Protein AF-A0AAD7D486-F1 (afdb_monomer_lite)

Secondary structure (DSSP, 8-state):
------SS-----HHHHHHHHHHHH-SSSSSSPPP---SS-EEEEETTTTEEEEPP-EEEE-HHHHHHHTTTS-HHHHHHHHT--S-EEEE-----PPPS-SEETTEE--GGGT--SSHHHHHHHHHHHHHHHS-TT--TTTHHHHHHHHHHHHHHHHHTTTS-HHHHT--TTT-HHHHHHHHHS--HHHHHHHHHHHHSTT-

pLDDT: mean 73.14, std 19.64, range [22.73, 97.5]

Radius of gyration: 22.22 Å; chains: 1; bounding box: 47×38×64 Å

InterPro domains:
  IPR036188 FAD/NAD(P)-binding domain superfamily [G3DSA:3.50.50.60] (42-168)
  IPR036188 FAD/NAD(P)-binding domain superfamily [SSF51905] (34-160)
  IPR050493 FAD-dependent Monooxygenases in Biosynthesis and Metabolism [PTHR13789] (58-158)

Sequence (203 aa):
MLIRDSQYGILCHRSDLHELKCLATAKEGTGPPATLHLKCDAISCDPATGTLTLKSWNAPTTKEQLLGAFSDYDVQFTSLLELVNGPVHLWQIRAFPCLPTWTRGCAALIGDVAHATQGAAISIEDAVTIACLLPRGTTPDAVPRRLQAYQSLRKDRGEFFLTDPGETGVSAGFLAREMQALIVGHDAVKVAQEYLATHFSVE

Structure (mmCIF, N/CA/C/O backbone):
data_AF-A0AAD7D486-F1
#
_entry.id   AF-A0AAD7D486-F1
#
loop_
_atom_site.group_PDB
_atom_site.id
_atom_site.type_symbol
_atom_site.label_atom_id
_atom_site.label_alt_id
_atom_site.label_comp_id
_atom_site.label_asym_id
_atom_site.label_entity_id
_atom_site.label_seq_id
_atom_site.pdbx_PDB_ins_code
_atom_site.Cartn_x
_atom_site.Cartn_y
_atom_site.Cartn_z
_atom_site.occupancy
_atom_site.B_iso_or_equiv
_atom_site.auth_seq_id
_atom_site.auth_comp_id
_atom_site.auth_asym_id
_atom_site.auth_atom_id
_atom_site.pdbx_PDB_model_num
ATOM 1 N N . MET A 1 1 ? 9.031 10.753 27.328 1.00 33.03 1 MET A N 1
ATOM 2 C CA . MET A 1 1 ? 7.874 10.753 26.410 1.00 33.03 1 MET A CA 1
ATOM 3 C C . MET A 1 1 ? 7.117 12.062 26.590 1.00 33.03 1 MET A C 1
ATOM 5 O O . MET A 1 1 ? 6.354 12.194 27.535 1.00 33.03 1 MET A O 1
ATOM 9 N N . LEU A 1 2 ? 7.407 13.068 25.761 1.00 22.73 2 LEU A N 1
ATOM 10 C CA . LEU A 1 2 ? 6.676 14.339 25.762 1.00 22.73 2 LEU A CA 1
ATOM 11 C C . LEU A 1 2 ? 5.784 14.360 24.525 1.00 22.73 2 LEU A C 1
ATOM 13 O O . LEU A 1 2 ? 6.203 14.769 23.448 1.00 22.73 2 LEU A O 1
ATOM 17 N N . ILE A 1 3 ? 4.556 13.879 24.698 1.00 31.38 3 ILE A N 1
ATOM 18 C CA . ILE A 1 3 ? 3.481 14.094 23.735 1.00 31.38 3 ILE A CA 1
ATOM 19 C C . ILE A 1 3 ? 3.093 15.566 23.874 1.00 31.38 3 ILE A C 1
ATOM 21 O O . ILE A 1 3 ? 2.527 15.962 24.892 1.00 31.38 3 ILE A O 1
ATOM 25 N N . ARG A 1 4 ? 3.442 16.399 22.891 1.00 30.80 4 ARG A N 1
ATOM 26 C CA . ARG A 1 4 ? 2.860 17.739 22.788 1.00 30.80 4 ARG A CA 1
ATOM 27 C C . ARG A 1 4 ? 1.587 17.633 21.970 1.00 30.80 4 ARG A C 1
ATOM 29 O O . ARG A 1 4 ? 1.628 17.346 20.780 1.00 30.80 4 ARG A O 1
ATOM 36 N N . ASP A 1 5 ? 0.473 17.847 22.652 1.00 35.00 5 ASP A N 1
ATOM 37 C CA . ASP A 1 5 ? -0.848 17.940 22.058 1.00 35.00 5 ASP A CA 1
ATOM 38 C C . ASP A 1 5 ? -0.918 19.234 21.235 1.00 35.00 5 ASP A C 1
ATOM 40 O O . ASP A 1 5 ? -0.956 20.338 21.780 1.00 35.00 5 ASP A O 1
ATOM 44 N N . SER A 1 6 ? -0.851 19.117 19.911 1.00 32.09 6 SER A N 1
ATOM 45 C CA . SER A 1 6 ? -1.285 20.178 19.010 1.00 32.09 6 SER A CA 1
ATOM 46 C C . SER A 1 6 ? -2.609 19.756 18.375 1.00 32.09 6 SER A C 1
ATOM 48 O O . SER A 1 6 ? -2.822 18.596 18.012 1.00 32.09 6 SER A O 1
ATOM 50 N N . GLN A 1 7 ? -3.524 20.718 18.254 1.00 35.25 7 GLN A N 1
ATOM 51 C CA . GLN A 1 7 ? -4.886 20.555 17.726 1.00 35.25 7 GLN A CA 1
ATOM 52 C C . GLN A 1 7 ? -4.951 20.158 16.234 1.00 35.25 7 GLN A C 1
ATOM 54 O O . GLN A 1 7 ? -6.031 20.126 15.655 1.00 35.25 7 GLN A O 1
ATOM 59 N N . TYR A 1 8 ? -3.821 19.830 15.603 1.00 31.36 8 TYR A N 1
ATOM 60 C CA . TYR A 1 8 ? -3.717 19.532 14.178 1.00 31.36 8 TYR A CA 1
ATOM 61 C C . TYR A 1 8 ? -2.758 18.356 13.956 1.00 31.36 8 TYR A C 1
ATOM 63 O O . TYR A 1 8 ? -1.574 18.544 13.700 1.00 31.36 8 TYR A O 1
ATOM 71 N N . GLY A 1 9 ? -3.289 17.134 14.048 1.00 30.11 9 GLY A N 1
ATOM 72 C CA . GLY A 1 9 ? -2.601 15.911 13.620 1.00 30.11 9 GLY A CA 1
ATOM 73 C C . GLY A 1 9 ? -1.519 15.381 14.570 1.00 30.11 9 GLY A C 1
ATOM 74 O O . GLY A 1 9 ? -0.927 16.098 15.369 1.00 30.11 9 GLY A O 1
ATOM 75 N N . ILE A 1 10 ? -1.280 14.072 14.495 1.00 37.03 10 ILE A N 1
ATOM 76 C CA . ILE A 1 10 ? -0.111 13.437 15.109 1.00 37.03 10 ILE A CA 1
ATOM 77 C C . ILE A 1 10 ? 1.048 13.649 14.134 1.00 37.03 10 ILE A C 1
ATOM 79 O O . ILE A 1 10 ? 1.092 13.031 13.075 1.00 37.03 10 ILE A O 1
ATOM 83 N N . LEU A 1 11 ? 1.975 14.540 14.476 1.00 31.34 11 LEU A N 1
ATOM 84 C CA . LEU A 1 11 ? 3.275 14.617 13.817 1.00 31.34 11 LEU A CA 1
ATOM 85 C C . LEU A 1 11 ? 4.170 13.540 14.436 1.00 31.34 11 LEU A C 1
ATOM 87 O O . LEU A 1 11 ? 4.803 13.767 15.462 1.00 31.34 11 LEU A O 1
ATOM 91 N N . CYS A 1 12 ? 4.191 12.352 13.837 1.00 41.75 12 CYS A N 1
ATOM 92 C CA . CYS A 1 12 ? 5.234 11.367 14.099 1.00 41.75 12 CYS A CA 1
ATOM 93 C C . CYS A 1 12 ? 6.466 11.756 13.274 1.00 41.75 12 CYS A C 1
ATOM 95 O O . CYS A 1 12 ? 6.441 11.752 12.041 1.00 41.75 12 CYS A O 1
ATOM 97 N N . HIS A 1 13 ? 7.547 12.147 13.944 1.00 41.00 13 HIS A N 1
ATOM 98 C CA . HIS A 1 13 ? 8.787 12.479 13.260 1.00 41.00 13 HIS A CA 1
ATOM 99 C C . HIS A 1 13 ? 9.478 11.177 12.823 1.00 41.00 13 HIS A C 1
ATOM 101 O O . HIS A 1 13 ? 9.427 10.171 13.529 1.00 41.00 13 HIS A O 1
ATOM 107 N N . ARG A 1 14 ? 10.169 11.167 11.670 1.00 37.62 14 ARG A N 1
ATOM 108 C CA . ARG A 1 14 ? 10.901 9.975 11.173 1.00 37.62 14 ARG A CA 1
ATOM 109 C C . ARG A 1 14 ? 11.854 9.402 12.231 1.00 37.62 14 ARG A C 1
ATOM 111 O O . ARG A 1 14 ? 12.086 8.198 12.250 1.00 37.62 14 ARG A O 1
ATOM 118 N N . SER A 1 15 ? 12.383 10.255 13.109 1.00 38.38 15 SER A N 1
ATOM 119 C CA . SER A 1 15 ? 13.226 9.836 14.235 1.00 38.38 15 SER A CA 1
ATOM 120 C C . SER A 1 15 ? 12.483 8.956 15.248 1.00 38.38 15 SER A C 1
ATOM 122 O O . SER A 1 15 ? 13.058 7.983 15.721 1.00 38.38 15 SER A O 1
ATOM 124 N N . ASP A 1 16 ? 11.206 9.230 15.520 1.00 45.56 16 ASP A N 1
ATOM 125 C CA . ASP A 1 16 ? 10.402 8.477 16.494 1.00 45.56 16 ASP A CA 1
ATOM 126 C C . ASP A 1 16 ? 10.095 7.061 15.971 1.00 45.56 16 ASP A C 1
ATOM 128 O O . ASP A 1 16 ? 10.116 6.080 16.711 1.00 45.56 16 ASP A O 1
ATOM 132 N N . LEU A 1 17 ? 9.884 6.930 14.655 1.00 47.56 17 LEU A N 1
ATOM 133 C CA . LEU A 1 17 ? 9.740 5.639 13.967 1.00 47.56 17 LEU A CA 1
ATOM 134 C C . LEU A 1 17 ? 11.033 4.812 13.993 1.00 47.56 17 LEU A C 1
ATOM 136 O O . LEU A 1 17 ? 10.976 3.586 14.106 1.00 47.56 17 LEU A O 1
ATOM 140 N N . HIS A 1 18 ? 12.198 5.460 13.902 1.00 49.56 18 HIS A N 1
ATOM 141 C CA . HIS A 1 18 ? 13.489 4.778 14.050 1.00 49.56 18 HIS A CA 1
ATOM 142 C C . HIS A 1 18 ? 13.704 4.284 15.477 1.00 49.56 18 HIS A C 1
ATOM 144 O O . HIS A 1 18 ? 14.158 3.157 15.658 1.00 49.56 18 HIS A O 1
ATOM 150 N N . GLU A 1 19 ? 13.327 5.075 16.478 1.00 62.50 19 GLU A N 1
ATOM 151 C CA . GLU A 1 19 ? 13.412 4.678 17.884 1.00 62.50 19 GLU A CA 1
ATOM 152 C C . GLU A 1 19 ? 12.484 3.487 18.178 1.00 62.50 19 GLU A C 1
ATOM 154 O O . GLU A 1 19 ? 12.918 2.489 18.753 1.00 62.50 19 GLU A O 1
ATOM 159 N N . LEU A 1 20 ? 11.252 3.510 17.655 1.00 56.56 20 LEU A N 1
ATOM 160 C CA . LEU A 1 20 ? 10.318 2.381 17.734 1.00 56.56 20 LEU A CA 1
ATOM 161 C C . LEU A 1 20 ? 10.829 1.130 17.014 1.00 56.56 20 LEU A C 1
ATOM 163 O O . LEU A 1 20 ? 10.691 0.027 17.539 1.00 56.56 20 LEU A O 1
ATOM 167 N N . LYS A 1 21 ? 11.453 1.272 15.838 1.00 64.44 21 LYS A N 1
ATOM 168 C CA . LYS A 1 21 ? 12.099 0.151 15.139 1.00 64.44 21 LYS A CA 1
ATOM 169 C C . LYS A 1 21 ? 13.229 -0.441 15.986 1.00 64.44 21 LYS A C 1
ATOM 171 O O . LYS A 1 21 ? 13.324 -1.665 16.092 1.00 64.44 21 LYS A O 1
ATOM 176 N N . CYS A 1 22 ? 14.079 0.400 16.575 1.00 67.75 22 CYS A N 1
ATOM 177 C CA . CYS A 1 22 ? 15.165 -0.044 17.446 1.00 67.75 22 CYS A CA 1
ATOM 178 C C . CYS A 1 22 ? 14.616 -0.809 18.653 1.00 67.75 22 CYS A C 1
ATOM 180 O O . CYS A 1 22 ? 15.074 -1.914 18.919 1.00 67.75 22 CYS A O 1
ATOM 182 N N . LEU A 1 23 ? 13.579 -0.287 19.311 1.00 69.00 23 LEU A N 1
ATOM 183 C CA . LEU A 1 23 ? 12.924 -0.948 20.443 1.00 69.00 23 LEU A CA 1
ATOM 184 C C . LEU A 1 23 ? 12.265 -2.275 20.043 1.00 69.00 23 LEU A C 1
ATOM 186 O O . LEU A 1 23 ? 12.420 -3.272 20.739 1.00 69.00 23 LEU A O 1
ATOM 190 N N . ALA A 1 24 ? 11.582 -2.321 18.896 1.00 60.69 24 ALA A N 1
ATOM 191 C CA . ALA A 1 24 ? 10.905 -3.525 18.416 1.00 60.69 24 ALA A CA 1
ATOM 192 C C . ALA A 1 24 ? 11.875 -4.641 17.991 1.00 60.69 24 ALA A C 1
ATOM 194 O O . ALA A 1 24 ? 11.497 -5.810 17.996 1.00 60.69 24 ALA A O 1
ATOM 195 N N . THR A 1 25 ? 13.110 -4.298 17.612 1.00 69.19 25 THR A N 1
ATOM 196 C CA . THR A 1 25 ? 14.137 -5.257 17.158 1.00 69.19 25 THR A CA 1
ATOM 197 C C . THR A 1 25 ? 15.216 -5.544 18.209 1.00 69.19 25 THR A C 1
ATOM 199 O O . THR A 1 25 ? 16.038 -6.443 18.013 1.00 69.19 25 THR A O 1
ATOM 202 N N . ALA A 1 26 ? 15.215 -4.820 19.333 1.00 75.25 26 ALA A N 1
ATOM 203 C CA . ALA A 1 26 ? 16.165 -4.999 20.423 1.00 75.25 26 ALA A CA 1
ATOM 204 C C . ALA A 1 26 ? 15.919 -6.306 21.186 1.00 75.25 26 ALA A C 1
ATOM 206 O O . ALA A 1 26 ? 14.788 -6.677 21.487 1.00 75.25 26 ALA A O 1
ATOM 207 N N . LYS A 1 27 ? 17.010 -6.984 21.560 1.00 71.31 27 LYS A N 1
ATOM 208 C CA . LYS A 1 27 ? 16.962 -8.182 22.417 1.00 71.31 27 LYS A CA 1
ATOM 209 C C . LYS A 1 27 ? 16.498 -7.871 23.844 1.00 71.31 27 LYS A C 1
ATOM 211 O O . LYS A 1 27 ? 16.034 -8.766 24.541 1.00 71.31 27 LYS A O 1
ATOM 216 N N . GLU A 1 28 ? 16.659 -6.623 24.269 1.00 70.06 28 GLU A N 1
ATOM 217 C CA . GLU A 1 28 ? 16.306 -6.126 25.593 1.00 70.06 28 GLU A CA 1
ATOM 218 C C . GLU A 1 28 ? 14.953 -5.415 25.490 1.00 70.06 28 GLU A C 1
ATOM 220 O O . GLU A 1 28 ? 14.863 -4.251 25.107 1.00 70.06 28 GLU A O 1
ATOM 225 N N . GLY A 1 29 ? 13.883 -6.160 25.759 1.00 66.56 29 GLY A N 1
ATOM 226 C CA . GLY A 1 29 ? 12.507 -5.694 25.641 1.00 66.56 29 GLY A CA 1
ATOM 227 C C . GLY A 1 29 ? 11.517 -6.719 26.187 1.00 66.56 29 GLY A C 1
ATOM 228 O O . GLY A 1 29 ? 11.876 -7.848 26.529 1.00 66.56 29 GLY A O 1
ATOM 229 N N . THR A 1 30 ? 10.252 -6.325 26.310 1.00 56.59 30 THR A N 1
ATOM 230 C CA . THR A 1 30 ? 9.187 -7.226 26.761 1.00 56.59 30 THR A CA 1
ATOM 231 C C . THR A 1 30 ? 8.743 -8.111 25.591 1.00 56.59 30 THR A C 1
ATOM 233 O O . THR A 1 30 ? 8.002 -7.669 24.718 1.00 56.59 30 THR A O 1
ATOM 236 N N . GLY A 1 31 ? 9.197 -9.367 25.573 1.00 67.31 31 GLY A N 1
ATOM 237 C CA . GLY A 1 31 ? 8.847 -10.360 24.549 1.00 67.31 31 GLY A CA 1
ATOM 238 C C . GLY A 1 31 ? 9.957 -10.628 23.519 1.00 67.31 31 GLY A C 1
ATOM 239 O O . GLY A 1 31 ? 11.026 -10.025 23.585 1.00 67.31 31 GLY A O 1
ATOM 240 N N . PRO A 1 32 ? 9.744 -11.581 22.590 1.00 57.47 32 PRO A N 1
ATOM 241 C CA . PRO A 1 32 ? 10.732 -11.909 21.568 1.00 57.47 32 PRO A CA 1
ATOM 242 C C . PRO A 1 32 ? 10.890 -10.751 20.562 1.00 57.47 32 PRO A C 1
ATOM 244 O O . PRO A 1 32 ? 9.876 -10.226 20.091 1.00 57.47 32 PRO A O 1
ATOM 247 N N . PRO A 1 33 ? 12.129 -10.371 20.192 1.00 65.38 33 PRO A N 1
ATOM 248 C CA . PRO A 1 33 ? 12.377 -9.280 19.254 1.00 65.38 33 PRO A CA 1
ATOM 249 C C . PRO A 1 33 ? 11.749 -9.555 17.887 1.00 65.38 33 PRO A C 1
ATOM 251 O O . PRO A 1 33 ? 11.800 -10.674 17.364 1.00 65.38 33 PRO A O 1
ATOM 254 N N . ALA A 1 34 ? 11.193 -8.510 17.276 1.00 52.09 34 ALA A N 1
ATOM 255 C CA . ALA A 1 34 ? 10.689 -8.576 15.917 1.00 52.09 34 ALA A CA 1
ATOM 256 C C . ALA A 1 34 ? 11.846 -8.884 14.958 1.00 52.09 34 ALA A C 1
ATOM 258 O O . ALA A 1 34 ? 12.854 -8.179 14.914 1.00 52.09 34 ALA A O 1
ATOM 259 N N . THR A 1 35 ? 11.698 -9.943 14.166 1.00 56.50 35 THR A N 1
ATOM 260 C CA . THR A 1 35 ? 12.648 -10.258 13.097 1.00 56.50 35 THR A CA 1
ATOM 261 C C . THR A 1 35 ? 12.224 -9.514 11.837 1.00 56.50 35 THR A C 1
ATOM 263 O O . THR A 1 35 ? 11.122 -9.714 11.324 1.00 56.50 35 THR A O 1
ATOM 266 N N . LEU A 1 36 ? 13.090 -8.631 11.339 1.00 49.72 36 LEU A N 1
ATOM 267 C CA . LEU A 1 36 ? 12.850 -7.919 10.087 1.00 49.72 36 LEU A CA 1
ATOM 268 C C . LEU A 1 36 ? 13.178 -8.834 8.907 1.00 49.72 36 LEU A C 1
ATOM 270 O O . LEU A 1 36 ? 14.341 -9.064 8.585 1.00 49.72 36 LEU A O 1
ATOM 274 N N . HIS A 1 37 ? 12.141 -9.324 8.237 1.00 46.56 37 HIS A N 1
ATOM 275 C CA . HIS A 1 37 ? 12.276 -10.058 6.984 1.00 46.56 37 HIS A CA 1
ATOM 276 C C . HIS A 1 37 ? 12.215 -9.075 5.811 1.00 46.56 37 HIS A C 1
ATOM 278 O O . HIS A 1 37 ? 11.144 -8.772 5.287 1.00 46.56 37 HIS A O 1
ATOM 284 N N . LEU A 1 38 ? 13.372 -8.542 5.417 1.00 51.25 38 LEU A N 1
ATOM 285 C CA . LEU A 1 38 ? 13.490 -7.692 4.233 1.00 51.25 38 LEU A CA 1
ATOM 286 C C . LEU A 1 38 ? 13.600 -8.576 2.985 1.00 51.25 38 LEU A C 1
ATOM 288 O O . LEU A 1 38 ? 14.413 -9.492 2.939 1.00 51.25 38 LEU A O 1
ATOM 292 N N . L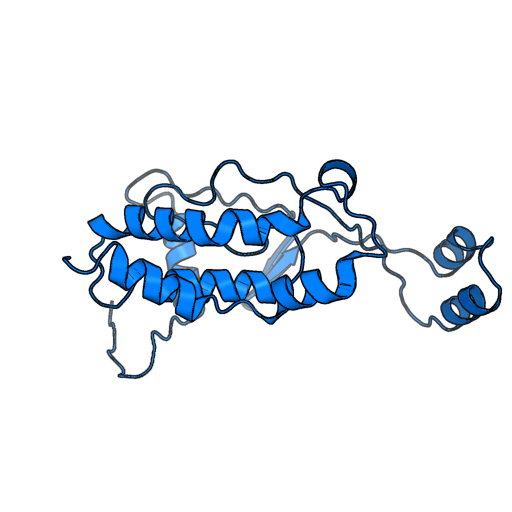YS A 1 39 ? 12.791 -8.296 1.958 1.00 48.78 39 LYS A N 1
ATOM 293 C CA . LYS A 1 39 ? 12.802 -9.041 0.682 1.00 48.78 39 LYS A CA 1
ATOM 294 C C . LYS A 1 39 ? 13.906 -8.591 -0.287 1.00 48.78 39 LYS A C 1
ATOM 296 O O . LYS A 1 39 ? 13.967 -9.077 -1.413 1.00 48.78 39 LYS A O 1
ATOM 301 N N . CYS A 1 40 ? 14.758 -7.660 0.134 1.00 54.59 40 CYS A N 1
ATOM 302 C CA . CYS A 1 40 ? 15.939 -7.244 -0.604 1.00 54.59 40 CYS A CA 1
ATOM 303 C C . CYS A 1 40 ? 17.118 -7.169 0.365 1.00 54.59 40 CYS A C 1
ATOM 305 O O . CYS A 1 40 ? 17.000 -6.539 1.420 1.00 54.59 40 CYS A O 1
ATOM 307 N N . ASP A 1 41 ? 18.226 -7.820 0.012 1.00 61.44 41 ASP A N 1
ATOM 308 C CA . ASP A 1 41 ? 19.427 -7.825 0.841 1.00 61.44 41 ASP A CA 1
ATOM 309 C C . ASP A 1 41 ? 19.922 -6.381 0.983 1.00 61.44 41 ASP A C 1
ATOM 311 O O . ASP A 1 41 ? 20.242 -5.724 -0.011 1.00 61.44 41 ASP A O 1
ATOM 315 N N . ALA A 1 42 ? 19.986 -5.868 2.211 1.00 67.75 42 ALA A N 1
ATOM 316 C CA . ALA A 1 42 ? 20.713 -4.636 2.468 1.00 67.75 42 ALA A CA 1
ATOM 317 C C . ALA A 1 42 ? 22.209 -4.932 2.306 1.00 67.75 42 ALA A C 1
ATOM 319 O O . ALA A 1 42 ? 22.778 -5.710 3.068 1.00 67.75 42 ALA A O 1
ATOM 320 N N . ILE A 1 43 ? 22.829 -4.334 1.290 1.00 79.06 43 ILE A N 1
ATOM 321 C CA . ILE A 1 43 ? 24.264 -4.461 1.021 1.00 79.06 43 ILE A CA 1
ATOM 322 C C . ILE A 1 43 ? 25.054 -3.588 1.994 1.00 79.06 43 ILE A C 1
ATOM 324 O O . ILE A 1 43 ? 26.107 -3.994 2.478 1.00 79.06 43 ILE A O 1
ATOM 328 N N . SER A 1 44 ? 24.562 -2.382 2.281 1.00 78.38 44 SER A N 1
ATOM 329 C CA . SER A 1 44 ? 25.212 -1.476 3.225 1.00 78.38 44 SER A CA 1
ATOM 330 C C . SER A 1 44 ? 24.226 -0.492 3.848 1.00 78.38 44 SER A C 1
ATOM 332 O O . SER A 1 44 ? 23.148 -0.235 3.312 1.00 78.38 44 SER A O 1
ATOM 334 N N . CYS A 1 45 ? 24.594 0.053 5.003 1.00 76.50 45 CYS A N 1
ATOM 335 C CA . CYS A 1 45 ? 23.842 1.075 5.721 1.00 76.50 45 CYS A CA 1
ATOM 336 C C . CYS A 1 45 ? 24.818 2.172 6.152 1.00 76.50 45 CYS A C 1
ATOM 338 O O . CYS A 1 45 ? 25.820 1.867 6.798 1.00 76.50 45 CYS A O 1
ATOM 340 N N . ASP A 1 46 ? 24.521 3.423 5.806 1.00 76.81 46 ASP A N 1
ATOM 341 C CA . ASP A 1 46 ? 25.206 4.604 6.323 1.00 76.81 46 ASP A CA 1
ATOM 342 C C . ASP A 1 46 ? 24.272 5.348 7.296 1.00 76.81 46 ASP A C 1
ATOM 344 O O . ASP A 1 46 ? 23.351 6.055 6.867 1.00 76.81 46 ASP A O 1
ATOM 348 N N . PRO A 1 47 ? 24.485 5.203 8.614 1.00 64.25 47 PRO A N 1
ATOM 349 C CA . PRO A 1 47 ? 23.659 5.855 9.619 1.00 64.25 47 PRO A CA 1
ATOM 350 C C . PRO A 1 47 ? 23.903 7.367 9.729 1.00 64.25 47 PRO A C 1
ATOM 352 O O . PRO A 1 47 ? 23.018 8.064 10.217 1.00 64.25 47 PRO A O 1
ATOM 355 N N . ALA A 1 48 ? 25.046 7.895 9.272 1.00 65.69 48 ALA A N 1
ATOM 356 C CA . ALA A 1 48 ? 25.332 9.330 9.336 1.00 65.69 48 ALA A CA 1
ATOM 357 C C . ALA A 1 48 ? 24.519 10.116 8.298 1.00 65.69 48 ALA A C 1
ATOM 359 O O . ALA A 1 48 ? 24.082 11.234 8.563 1.00 65.69 48 ALA A O 1
ATOM 360 N N . THR A 1 49 ? 24.275 9.510 7.133 1.00 69.31 49 THR A N 1
ATOM 361 C CA . THR A 1 49 ? 23.445 10.094 6.066 1.00 69.31 49 THR A CA 1
ATOM 362 C C . THR A 1 49 ? 22.023 9.529 6.026 1.00 69.31 49 THR A C 1
ATOM 364 O O . THR A 1 49 ? 21.166 10.058 5.320 1.00 69.31 49 THR A O 1
ATOM 367 N N . GLY A 1 50 ? 21.737 8.472 6.793 1.00 59.62 50 GLY A N 1
ATOM 368 C CA . GLY A 1 50 ? 20.436 7.802 6.800 1.00 59.62 50 GLY A CA 1
ATOM 369 C C . GLY A 1 50 ? 20.147 7.029 5.510 1.00 59.62 50 GLY A C 1
ATOM 370 O O . GLY A 1 50 ? 18.980 6.904 5.118 1.00 59.62 50 GLY A O 1
ATOM 371 N N . THR A 1 51 ? 21.198 6.530 4.855 1.00 60.84 51 THR A N 1
ATOM 372 C CA . THR A 1 51 ? 21.134 5.868 3.548 1.00 60.84 51 THR A CA 1
ATOM 373 C C . THR A 1 51 ? 21.248 4.355 3.701 1.00 60.84 51 THR A C 1
ATOM 375 O O . THR A 1 51 ? 22.116 3.850 4.407 1.00 60.84 51 THR A O 1
ATOM 378 N N . LEU A 1 52 ? 20.382 3.615 3.011 1.00 60.97 52 LEU A N 1
ATOM 379 C CA . LEU A 1 52 ? 20.418 2.156 2.951 1.00 60.97 52 LEU A CA 1
ATOM 380 C C . LEU A 1 52 ? 20.651 1.732 1.498 1.00 60.97 52 LEU A C 1
ATOM 382 O O . LEU A 1 52 ? 19.837 2.045 0.630 1.00 60.97 52 LEU A O 1
ATOM 386 N N . THR A 1 53 ? 21.739 1.013 1.234 1.00 71.31 53 THR A N 1
ATOM 387 C CA . THR A 1 53 ? 22.021 0.435 -0.084 1.00 71.31 53 THR A CA 1
ATOM 388 C C . THR A 1 53 ? 21.436 -0.962 -0.134 1.00 71.31 53 THR A C 1
ATOM 390 O O . THR A 1 53 ? 21.814 -1.835 0.648 1.00 71.31 53 THR A O 1
ATOM 393 N N . LEU A 1 54 ? 20.519 -1.187 -1.065 1.00 69.75 54 LEU A N 1
ATOM 394 C CA . LEU A 1 54 ? 19.892 -2.483 -1.291 1.00 69.75 54 LEU A CA 1
ATOM 395 C C . LEU A 1 54 ? 20.535 -3.174 -2.492 1.00 69.75 54 LEU A C 1
ATOM 397 O O . LEU A 1 54 ? 21.049 -2.521 -3.401 1.00 69.75 54 LEU A O 1
ATOM 401 N N . LYS A 1 55 ? 20.487 -4.502 -2.513 1.00 68.62 55 LYS A N 1
ATOM 402 C CA . LYS A 1 55 ? 20.901 -5.298 -3.665 1.00 68.62 55 LYS A CA 1
ATOM 403 C C . LYS A 1 55 ? 20.070 -4.928 -4.882 1.00 68.62 55 LYS A C 1
ATOM 405 O O . LYS A 1 55 ? 18.851 -4.795 -4.792 1.00 68.62 55 LYS A O 1
ATOM 410 N N . SER A 1 56 ? 20.751 -4.711 -6.009 1.00 64.25 56 SER A N 1
ATOM 411 C CA . SER A 1 56 ? 20.098 -4.267 -7.239 1.00 64.25 56 SER A CA 1
ATOM 412 C C . SER A 1 56 ? 19.010 -5.262 -7.620 1.00 64.25 56 SER A C 1
ATOM 414 O O . SER A 1 56 ? 19.248 -6.465 -7.728 1.00 64.25 56 SER A O 1
ATOM 416 N N . TRP A 1 57 ? 17.801 -4.749 -7.774 1.00 60.09 57 TRP A N 1
ATOM 417 C CA . TRP A 1 57 ? 16.599 -5.518 -8.077 1.00 60.09 57 TRP A CA 1
ATOM 418 C C . TRP A 1 57 ? 16.243 -5.460 -9.569 1.00 60.09 57 TRP A C 1
ATOM 420 O O . TRP A 1 57 ? 15.390 -6.216 -10.033 1.00 60.09 57 TRP A O 1
ATOM 430 N N . ASN A 1 58 ? 16.933 -4.592 -10.312 1.00 61.97 58 ASN A N 1
ATOM 431 C CA . ASN A 1 58 ? 16.977 -4.528 -11.763 1.00 61.97 58 ASN A CA 1
ATOM 432 C C . ASN A 1 58 ? 18.322 -5.080 -12.267 1.00 61.97 58 ASN A C 1
ATOM 434 O O . ASN A 1 58 ? 19.366 -4.903 -11.634 1.00 61.97 58 ASN A O 1
ATOM 438 N N . ALA A 1 59 ? 18.295 -5.754 -13.415 1.00 63.38 59 ALA A N 1
ATOM 439 C CA . ALA A 1 59 ? 19.515 -6.143 -14.113 1.00 63.38 59 ALA A CA 1
ATOM 440 C C . ALA A 1 59 ? 19.866 -5.052 -15.140 1.00 63.38 59 ALA A C 1
ATOM 442 O O . ALA A 1 59 ? 18.962 -4.579 -15.843 1.00 63.38 59 ALA A O 1
ATOM 443 N N . PRO A 1 60 ? 21.136 -4.618 -15.243 1.00 68.25 60 PRO A N 1
ATOM 444 C CA . PRO A 1 60 ? 21.558 -3.813 -16.381 1.00 68.25 60 PRO A CA 1
ATOM 445 C C . PRO A 1 60 ? 21.336 -4.624 -17.663 1.00 68.25 60 PRO A C 1
ATOM 447 O O . PRO A 1 60 ? 21.667 -5.807 -17.721 1.00 68.25 60 PRO A O 1
ATOM 450 N N . THR A 1 61 ? 20.751 -3.989 -18.672 1.00 78.38 61 THR A N 1
ATOM 451 C CA . THR A 1 61 ? 20.541 -4.555 -20.010 1.00 78.38 61 THR A CA 1
ATOM 452 C C . THR A 1 61 ? 21.024 -3.539 -21.039 1.00 78.38 61 THR A C 1
ATOM 454 O O . THR A 1 61 ? 21.246 -2.371 -20.713 1.00 78.38 61 THR A O 1
ATOM 457 N N . THR A 1 62 ? 21.225 -3.965 -22.281 1.00 86.12 62 THR A N 1
ATOM 458 C CA . THR A 1 62 ? 21.672 -3.066 -23.350 1.00 86.12 62 THR A CA 1
ATOM 459 C C . THR A 1 62 ? 20.541 -2.708 -24.309 1.00 86.12 62 THR A C 1
ATOM 461 O O . THR A 1 62 ? 19.496 -3.365 -24.350 1.00 86.12 62 THR A O 1
ATOM 464 N N . LYS A 1 63 ? 20.750 -1.646 -25.092 1.00 89.31 63 LYS A N 1
ATOM 465 C CA . LYS A 1 63 ? 19.822 -1.233 -26.149 1.00 89.31 63 LYS A CA 1
ATOM 466 C C . LYS A 1 63 ? 19.712 -2.296 -27.240 1.00 89.31 63 LYS A C 1
ATOM 468 O O . LYS A 1 63 ? 18.631 -2.520 -27.767 1.00 89.31 63 LYS A O 1
ATOM 473 N N . GLU A 1 64 ? 20.801 -2.996 -27.533 1.00 89.38 64 GLU A N 1
ATOM 474 C CA . GLU A 1 64 ? 20.840 -4.086 -28.510 1.00 89.38 64 GLU A CA 1
ATOM 475 C C . GLU A 1 64 ? 19.986 -5.268 -28.041 1.00 89.38 64 GLU A C 1
ATOM 477 O O . GLU A 1 64 ? 19.254 -5.848 -28.836 1.00 89.38 64 GLU A O 1
ATOM 482 N N . GLN A 1 65 ? 20.020 -5.591 -26.744 1.00 85.88 65 GLN A N 1
ATOM 483 C CA . GLN A 1 65 ? 19.157 -6.621 -26.158 1.00 85.88 65 GLN A CA 1
ATOM 484 C C . GLN A 1 65 ? 17.681 -6.212 -26.191 1.00 85.88 65 GLN A C 1
ATOM 486 O O . GLN A 1 65 ? 16.831 -7.041 -26.505 1.00 85.88 65 GLN A O 1
ATOM 491 N N . LEU A 1 66 ? 17.382 -4.936 -25.913 1.00 86.12 66 LEU A N 1
ATOM 492 C CA . LEU A 1 66 ? 16.033 -4.382 -26.035 1.00 86.12 66 LEU A CA 1
ATOM 493 C C . LEU A 1 66 ? 15.519 -4.483 -27.481 1.00 86.12 66 LEU A C 1
ATOM 495 O O . LEU A 1 66 ? 14.449 -5.033 -27.703 1.00 86.12 66 LEU A O 1
ATOM 499 N N . LEU A 1 67 ? 16.285 -4.006 -28.465 1.00 88.94 67 LEU A N 1
ATOM 500 C CA . LEU A 1 67 ? 15.900 -4.051 -29.881 1.00 88.94 67 LEU A CA 1
ATOM 501 C C . LEU A 1 67 ? 15.798 -5.487 -30.408 1.00 88.94 67 LEU A C 1
ATOM 503 O O . LEU A 1 67 ? 14.873 -5.803 -31.149 1.00 88.94 67 LEU A O 1
ATOM 507 N N . GLY A 1 68 ? 16.706 -6.373 -29.991 1.00 88.81 68 GLY A N 1
ATOM 508 C CA . GLY A 1 68 ? 16.658 -7.789 -30.347 1.00 88.81 68 GLY A CA 1
ATOM 509 C C . GLY A 1 68 ? 15.396 -8.483 -29.831 1.00 88.81 68 GLY A C 1
ATOM 510 O O . GLY A 1 68 ? 14.779 -9.247 -30.573 1.00 88.81 68 GLY A O 1
ATOM 511 N N . ALA A 1 69 ? 14.977 -8.176 -28.597 1.00 85.06 69 ALA A N 1
ATOM 512 C CA . ALA A 1 69 ? 13.784 -8.752 -27.974 1.00 85.06 69 ALA A CA 1
ATOM 513 C C . ALA A 1 69 ? 12.463 -8.363 -28.664 1.00 85.06 69 ALA A C 1
ATOM 515 O O . ALA A 1 69 ? 11.480 -9.076 -28.502 1.00 85.06 69 ALA A O 1
ATOM 516 N N . PHE A 1 70 ? 12.446 -7.261 -29.421 1.00 87.12 70 PHE A N 1
ATOM 517 C CA . PHE A 1 70 ? 11.268 -6.754 -30.137 1.00 87.12 70 PHE A CA 1
ATOM 518 C C . PHE A 1 70 ? 11.501 -6.653 -31.653 1.00 87.12 70 PHE A C 1
ATOM 520 O O . PHE A 1 70 ? 10.875 -5.842 -32.331 1.00 87.12 70 PHE A O 1
ATOM 527 N N . SER A 1 71 ? 12.431 -7.440 -32.197 1.00 86.31 71 SER A N 1
ATOM 528 C CA . SER A 1 71 ? 12.850 -7.346 -33.605 1.00 86.31 71 SER A CA 1
ATOM 529 C C . SER A 1 71 ? 11.770 -7.754 -34.618 1.00 86.31 71 SER A C 1
ATOM 531 O O . SER A 1 71 ? 11.861 -7.390 -35.788 1.00 86.31 71 SER A O 1
ATOM 533 N N . ASP A 1 72 ? 10.748 -8.481 -34.173 1.00 88.62 72 ASP A N 1
ATOM 534 C CA . ASP A 1 72 ? 9.587 -8.932 -34.942 1.00 88.62 72 ASP A CA 1
ATOM 535 C C . ASP A 1 72 ? 8.378 -7.979 -34.858 1.00 88.62 72 ASP A C 1
ATOM 537 O O . ASP A 1 72 ? 7.353 -8.226 -35.497 1.00 88.62 72 ASP A O 1
ATOM 541 N N . TYR A 1 73 ? 8.484 -6.886 -34.093 1.00 87.06 73 TYR A N 1
ATOM 542 C CA . TYR A 1 73 ? 7.419 -5.893 -33.936 1.00 87.06 73 TYR A CA 1
ATOM 543 C C . TYR A 1 73 ? 7.433 -4.856 -35.071 1.00 87.06 73 TYR A C 1
ATOM 545 O O . TYR A 1 73 ? 8.409 -4.707 -35.805 1.00 87.06 73 TYR A O 1
ATOM 553 N N . ASP A 1 74 ? 6.322 -4.123 -35.214 1.00 91.81 74 ASP A N 1
ATOM 554 C CA . ASP A 1 74 ? 6.155 -3.096 -36.249 1.00 91.81 74 ASP A CA 1
ATOM 555 C C . ASP A 1 74 ? 7.271 -2.037 -36.214 1.00 91.81 74 ASP A C 1
ATOM 557 O O . ASP A 1 74 ? 7.720 -1.611 -35.146 1.00 91.81 74 ASP A O 1
ATOM 561 N N . VAL A 1 75 ? 7.668 -1.564 -37.399 1.00 88.69 75 VAL A N 1
ATOM 562 C CA . VAL A 1 75 ? 8.755 -0.590 -37.572 1.00 88.69 75 VAL A CA 1
ATOM 563 C C . VAL A 1 75 ? 8.536 0.695 -36.774 1.00 88.69 75 VAL A C 1
ATOM 565 O O . VAL A 1 75 ? 9.487 1.268 -36.255 1.00 88.69 75 VAL A O 1
ATOM 568 N N . GLN A 1 76 ? 7.290 1.146 -36.607 1.00 90.50 76 GLN A N 1
ATOM 569 C CA . GLN A 1 76 ? 7.011 2.344 -35.817 1.00 90.50 76 GLN A CA 1
ATOM 570 C C . GLN A 1 76 ? 7.300 2.120 -34.330 1.00 90.50 76 GLN A C 1
ATOM 572 O O . GLN A 1 76 ? 7.753 3.037 -33.647 1.00 90.50 76 GLN A O 1
ATOM 577 N N . PHE A 1 77 ? 7.072 0.905 -33.824 1.00 84.12 77 PHE A N 1
ATOM 578 C CA . PHE A 1 77 ? 7.377 0.552 -32.442 1.00 84.12 77 PHE A CA 1
ATOM 579 C C . PHE A 1 77 ? 8.889 0.441 -32.220 1.00 84.12 77 PHE A C 1
ATOM 581 O O . PHE A 1 77 ? 9.411 1.021 -31.267 1.00 84.12 77 PHE A O 1
ATOM 588 N N . THR A 1 78 ? 9.616 -0.231 -33.117 1.00 85.00 78 THR A N 1
ATOM 589 C CA . THR A 1 78 ? 11.077 -0.370 -32.995 1.00 85.00 78 T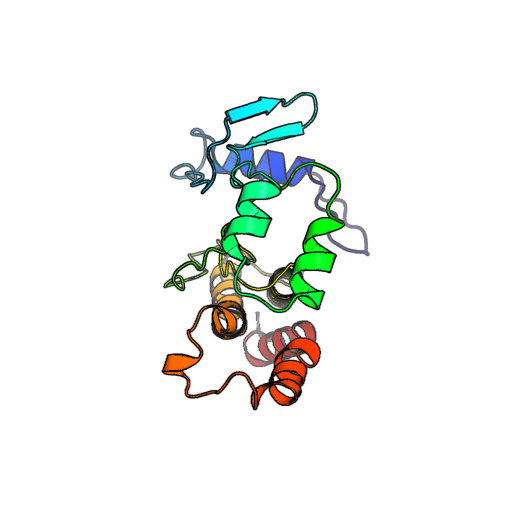HR A CA 1
ATOM 590 C C . THR A 1 78 ? 11.800 0.969 -33.163 1.00 85.00 78 THR A C 1
ATOM 592 O O . THR A 1 78 ? 12.708 1.254 -32.382 1.00 85.00 78 THR A O 1
ATOM 595 N N . SER A 1 79 ? 11.342 1.853 -34.059 1.00 87.69 79 SER A N 1
ATOM 596 C CA . SER A 1 79 ? 11.885 3.214 -34.197 1.00 87.69 79 SER A CA 1
ATOM 597 C C . SER A 1 79 ? 11.758 4.054 -32.919 1.00 87.69 79 SER A C 1
ATOM 599 O O . SER A 1 79 ? 12.613 4.899 -32.663 1.00 87.69 79 SER A O 1
ATOM 601 N N . LEU A 1 80 ? 10.747 3.825 -32.068 1.00 90.38 80 LEU A N 1
ATOM 602 C CA . LEU A 1 80 ? 10.670 4.483 -30.754 1.00 90.38 80 LEU A CA 1
ATOM 603 C C . LEU A 1 80 ? 11.755 3.971 -29.797 1.00 90.38 80 LEU A C 1
ATOM 605 O O . LEU A 1 80 ? 12.368 4.762 -29.079 1.00 90.38 80 LEU A O 1
ATOM 609 N N . LEU A 1 81 ? 12.023 2.662 -29.799 1.00 88.06 81 LEU A N 1
ATOM 610 C CA . LEU A 1 81 ? 13.080 2.056 -28.980 1.00 88.06 81 LEU A CA 1
ATOM 611 C C . LEU A 1 81 ? 14.478 2.515 -29.432 1.00 88.06 81 LEU A C 1
ATOM 613 O O . LEU A 1 81 ? 15.386 2.676 -28.613 1.00 88.06 81 LEU A O 1
ATOM 617 N N . GLU A 1 82 ? 14.653 2.803 -30.722 1.00 91.94 82 GLU A N 1
ATOM 618 C CA . GLU A 1 82 ? 15.883 3.381 -31.271 1.00 91.94 82 GLU A CA 1
ATOM 619 C C . GLU A 1 82 ? 16.179 4.795 -30.749 1.00 91.94 82 GLU A C 1
ATOM 621 O O . GLU A 1 82 ? 17.341 5.202 -30.740 1.00 91.94 82 GLU A O 1
ATOM 626 N N . LEU A 1 83 ? 15.187 5.534 -30.244 1.00 93.56 83 LEU A N 1
ATOM 627 C CA . LEU A 1 83 ? 15.401 6.859 -29.648 1.00 93.56 83 LEU A CA 1
ATOM 628 C C . LEU A 1 83 ? 15.942 6.801 -28.212 1.00 93.56 83 LEU A C 1
ATOM 630 O O . LEU A 1 83 ? 16.328 7.834 -27.661 1.00 93.56 83 LEU A O 1
ATOM 634 N N . VAL A 1 84 ? 15.992 5.615 -27.593 1.00 90.56 84 VAL A N 1
ATOM 635 C CA . VAL A 1 84 ? 16.514 5.450 -26.232 1.00 90.56 84 VAL A CA 1
ATOM 636 C C . VAL A 1 84 ? 17.995 5.828 -26.193 1.00 90.56 84 VAL A C 1
ATOM 638 O O . VAL A 1 84 ? 18.827 5.243 -26.895 1.00 90.56 84 VAL A O 1
ATOM 641 N N . ASN A 1 85 ? 18.309 6.798 -25.335 1.00 86.81 85 ASN A N 1
ATOM 642 C CA . ASN A 1 85 ? 19.655 7.271 -25.039 1.00 86.81 85 ASN A CA 1
ATOM 643 C C . ASN A 1 85 ? 19.901 7.124 -23.533 1.00 86.81 85 ASN A C 1
ATOM 645 O O . ASN A 1 85 ? 19.131 7.649 -22.731 1.00 86.81 85 ASN A O 1
ATOM 649 N N . GLY A 1 86 ? 20.968 6.420 -23.148 1.00 83.50 86 GLY A N 1
ATOM 650 C CA . GLY A 1 86 ? 21.312 6.173 -21.744 1.00 83.50 86 GLY A CA 1
ATOM 651 C C . GLY A 1 86 ? 21.151 4.711 -21.310 1.00 83.50 86 GLY A C 1
ATOM 652 O O . GLY A 1 86 ? 20.939 3.832 -22.149 1.00 83.50 86 GLY A O 1
ATOM 653 N N . PRO A 1 87 ? 21.317 4.429 -20.005 1.00 80.94 87 PRO A N 1
ATOM 654 C CA . PRO A 1 87 ? 21.293 3.070 -19.483 1.00 80.94 87 PRO A CA 1
ATOM 655 C C . PRO A 1 87 ? 19.896 2.456 -19.598 1.00 80.94 87 PRO A C 1
ATOM 657 O O . PRO A 1 87 ? 18.893 3.082 -19.254 1.00 80.94 87 PRO A O 1
ATOM 660 N N . VAL A 1 88 ? 19.847 1.202 -20.044 1.00 82.75 88 VAL A N 1
ATOM 661 C CA . VAL A 1 88 ? 18.617 0.414 -20.089 1.00 82.75 88 VAL A CA 1
ATOM 662 C C . VAL A 1 88 ? 18.613 -0.529 -18.891 1.00 82.75 88 VAL A C 1
ATOM 664 O O . VAL A 1 88 ? 19.610 -1.171 -18.555 1.00 82.75 88 VAL A O 1
ATOM 667 N N . HIS A 1 89 ? 17.472 -0.603 -18.219 1.00 79.44 89 HIS A N 1
ATOM 668 C CA . HIS A 1 89 ? 17.293 -1.437 -17.042 1.00 79.44 89 HIS A CA 1
ATOM 669 C C . HIS A 1 89 ? 16.142 -2.401 -17.276 1.00 79.44 89 HIS A C 1
ATOM 671 O O . HIS A 1 89 ? 15.072 -1.996 -17.728 1.00 79.44 89 HIS A O 1
ATOM 677 N N . LEU A 1 90 ? 16.354 -3.667 -16.932 1.00 73.88 90 LEU A N 1
ATOM 678 C CA . LEU A 1 90 ? 15.300 -4.666 -16.943 1.00 73.88 90 LEU A CA 1
ATOM 679 C C . LEU A 1 90 ? 14.618 -4.689 -15.573 1.00 73.88 90 LEU A C 1
ATOM 681 O O . LEU A 1 90 ? 15.234 -5.066 -14.572 1.00 73.88 90 LEU A O 1
ATOM 685 N N . TRP A 1 91 ? 13.346 -4.290 -15.540 1.00 71.50 91 TRP A N 1
ATOM 686 C CA . TRP A 1 91 ? 12.516 -4.275 -14.334 1.00 71.50 91 TRP A CA 1
ATOM 687 C C . TRP A 1 91 ? 11.618 -5.505 -14.345 1.00 71.50 91 TRP A C 1
ATOM 689 O O . TRP A 1 91 ? 10.708 -5.616 -15.163 1.00 71.50 91 TRP A O 1
ATOM 699 N N . GLN A 1 92 ? 11.888 -6.450 -13.447 1.00 66.25 92 GLN A N 1
ATOM 700 C CA . GLN A 1 92 ? 11.029 -7.618 -13.298 1.00 66.25 92 GLN A CA 1
ATOM 701 C C . GLN A 1 92 ? 9.744 -7.217 -12.575 1.00 66.25 92 GLN A C 1
ATOM 703 O O . GLN A 1 92 ? 9.779 -6.884 -11.389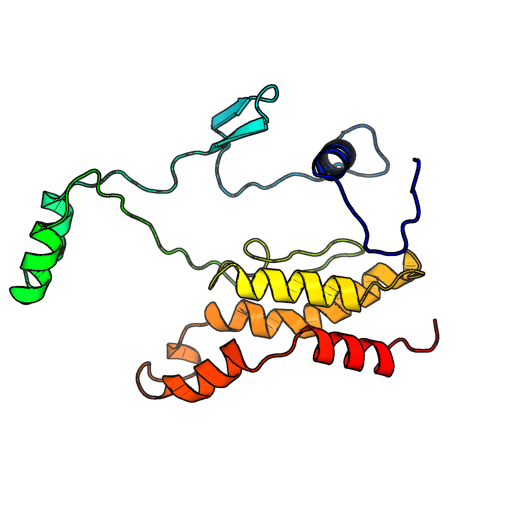 1.00 66.25 92 GLN A O 1
ATOM 708 N N . ILE A 1 93 ? 8.613 -7.293 -13.275 1.00 66.75 93 ILE A N 1
ATOM 709 C CA . ILE A 1 93 ? 7.294 -7.214 -12.646 1.00 66.75 93 ILE A CA 1
ATOM 710 C C . ILE A 1 93 ? 7.069 -8.520 -11.885 1.00 66.75 93 ILE A C 1
ATOM 712 O O . ILE A 1 93 ? 7.041 -9.597 -12.479 1.00 66.75 93 ILE A O 1
ATOM 716 N N . ARG A 1 94 ? 6.969 -8.431 -10.558 1.00 63.56 94 ARG A N 1
ATOM 717 C CA . ARG A 1 94 ? 6.755 -9.582 -9.678 1.00 63.56 94 ARG A CA 1
ATOM 718 C C . ARG A 1 94 ? 5.390 -9.460 -9.024 1.00 63.56 94 ARG A C 1
ATOM 720 O O . ARG A 1 94 ? 5.129 -8.467 -8.356 1.00 63.56 94 ARG A O 1
ATOM 727 N N . ALA A 1 95 ? 4.567 -10.488 -9.183 1.00 64.38 95 ALA A N 1
ATOM 728 C CA . ALA A 1 95 ? 3.388 -10.689 -8.355 1.00 64.38 95 ALA A CA 1
ATOM 729 C C . ALA A 1 95 ? 3.771 -11.534 -7.133 1.00 64.38 95 ALA A C 1
ATOM 731 O O . ALA A 1 95 ? 4.637 -12.410 -7.213 1.00 64.38 95 ALA A O 1
ATOM 732 N N . PHE A 1 96 ? 3.136 -11.265 -5.997 1.00 69.75 96 PHE A N 1
ATOM 733 C CA . PHE A 1 96 ? 3.291 -12.058 -4.780 1.00 69.75 96 PHE A CA 1
ATOM 734 C C . PHE A 1 96 ? 1.966 -12.745 -4.452 1.00 69.75 96 PHE A C 1
ATOM 736 O O . PHE A 1 96 ? 0.923 -12.156 -4.692 1.00 69.75 96 PHE A O 1
ATOM 743 N N . PRO A 1 97 ? 1.967 -13.960 -3.885 1.00 71.94 97 PRO A N 1
ATOM 744 C CA . PRO A 1 97 ? 0.717 -14.588 -3.480 1.00 71.94 97 PRO A CA 1
ATOM 745 C C . PRO A 1 97 ? 0.009 -13.743 -2.416 1.00 71.94 97 PRO A C 1
ATOM 747 O O . PRO A 1 97 ? 0.666 -13.134 -1.563 1.00 71.94 97 PRO A O 1
ATOM 750 N N . CYS A 1 98 ? -1.323 -13.758 -2.442 1.00 80.56 98 CYS A N 1
ATOM 751 C CA . CYS A 1 98 ? -2.144 -13.162 -1.396 1.00 80.56 98 CYS A CA 1
ATOM 752 C C . CYS A 1 98 ? -1.755 -13.722 -0.023 1.00 80.56 98 CYS A C 1
ATOM 754 O O . CYS A 1 98 ? -1.578 -14.932 0.152 1.00 80.56 98 CYS A O 1
ATOM 756 N N . LEU A 1 99 ? -1.622 -12.843 0.970 1.00 84.50 99 LEU A N 1
ATOM 757 C CA . LEU A 1 99 ? -1.291 -13.266 2.327 1.00 84.50 99 LEU A CA 1
ATOM 758 C C . LEU A 1 99 ? -2.533 -13.850 3.013 1.00 84.50 99 LEU A C 1
ATOM 760 O O . LEU A 1 99 ? -3.632 -13.337 2.823 1.00 84.50 99 LEU A O 1
ATOM 764 N N . PRO A 1 100 ? -2.401 -14.871 3.877 1.00 87.62 100 PRO A N 1
ATOM 765 C CA . PRO A 1 100 ? -3.555 -15.432 4.583 1.00 87.62 100 PRO A CA 1
ATOM 766 C C . PRO A 1 100 ? -4.186 -14.429 5.563 1.00 87.62 100 PRO A C 1
ATOM 768 O O . PRO A 1 100 ? -5.395 -14.430 5.768 1.00 87.62 100 PRO A O 1
ATOM 771 N N . THR A 1 101 ? -3.375 -13.552 6.159 1.00 88.69 101 THR A N 1
ATOM 772 C CA . THR A 1 101 ? -3.821 -12.482 7.057 1.00 88.69 101 THR A CA 1
ATOM 773 C C . THR A 1 101 ? -2.914 -11.267 6.906 1.00 88.69 101 THR A C 1
ATOM 775 O O . THR A 1 101 ? -1.719 -11.406 6.639 1.00 88.69 101 THR A O 1
ATOM 778 N N . TRP A 1 102 ? -3.475 -10.078 7.094 1.00 92.25 102 TRP A N 1
ATOM 779 C CA . TRP A 1 102 ? -2.744 -8.814 7.163 1.00 92.25 102 TRP A CA 1
ATOM 780 C C . TRP A 1 102 ? -2.526 -8.360 8.606 1.00 92.25 102 TRP A C 1
ATOM 782 O O . TRP A 1 102 ? -1.773 -7.424 8.846 1.00 92.25 102 TRP A O 1
ATOM 792 N N . THR A 1 103 ? -3.175 -8.999 9.581 1.00 94.25 103 THR A N 1
ATOM 793 C CA . THR A 1 103 ? -3.168 -8.552 10.977 1.00 94.25 103 THR A CA 1
ATOM 794 C C . THR A 1 103 ? -2.898 -9.689 11.952 1.00 94.25 103 THR A C 1
ATOM 796 O O . THR A 1 103 ? -3.224 -10.854 11.699 1.00 94.25 103 THR A O 1
ATOM 799 N N . ARG A 1 104 ? -2.266 -9.349 13.083 1.00 89.88 104 ARG A N 1
ATOM 800 C CA . ARG A 1 104 ? -2.038 -10.254 14.218 1.00 89.88 104 ARG A CA 1
ATOM 801 C C . ARG A 1 104 ? -1.883 -9.455 15.512 1.00 89.88 104 ARG A C 1
ATOM 803 O O . ARG A 1 104 ? -0.875 -8.777 15.701 1.00 89.88 104 ARG A O 1
ATOM 810 N N . GLY A 1 105 ? -2.846 -9.572 16.427 1.00 90.12 105 GLY A N 1
ATOM 811 C CA . GLY A 1 105 ? -2.849 -8.784 17.665 1.00 90.12 105 GLY A CA 1
ATOM 812 C C . GLY A 1 105 ? -2.869 -7.287 17.351 1.00 90.12 105 GLY A C 1
ATOM 813 O O . GLY A 1 105 ? -3.704 -6.842 16.573 1.00 90.12 105 GLY A O 1
ATOM 814 N N . CYS A 1 106 ? -1.919 -6.530 17.898 1.00 89.88 106 CYS A N 1
ATOM 815 C CA . CYS A 1 106 ? -1.792 -5.088 17.657 1.00 89.88 106 CYS A CA 1
ATOM 816 C C . CYS A 1 106 ? -0.906 -4.729 16.446 1.00 89.88 106 CYS A C 1
ATOM 818 O O . CYS A 1 106 ? -0.473 -3.585 16.331 1.00 89.88 106 CYS A O 1
ATOM 820 N N . ALA A 1 107 ? -0.600 -5.688 15.565 1.00 91.44 107 ALA A N 1
ATOM 821 C CA . ALA A 1 107 ? 0.211 -5.470 14.369 1.00 91.44 107 ALA A CA 1
ATOM 822 C C . ALA A 1 107 ? -0.617 -5.618 13.084 1.00 91.44 107 ALA A C 1
ATOM 824 O O . ALA A 1 107 ? -1.437 -6.533 12.969 1.00 91.44 107 ALA A O 1
ATOM 825 N N . ALA A 1 108 ? -0.348 -4.747 12.107 1.00 90.75 108 ALA A N 1
ATOM 826 C CA . ALA A 1 108 ? -0.956 -4.758 10.780 1.00 90.75 108 ALA A CA 1
ATOM 827 C C . ALA A 1 108 ? 0.094 -4.568 9.676 1.00 90.75 108 ALA A C 1
ATOM 829 O O . ALA A 1 108 ? 1.079 -3.850 9.855 1.00 90.75 108 ALA A O 1
ATOM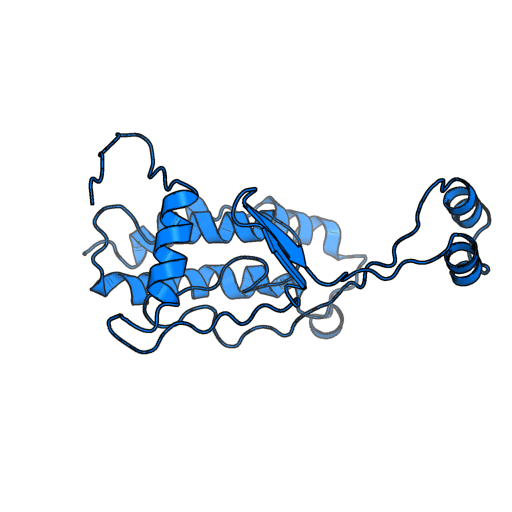 830 N N . LEU A 1 109 ? -0.143 -5.210 8.536 1.00 88.94 109 LEU A N 1
ATOM 831 C CA . LEU A 1 109 ? 0.573 -5.024 7.281 1.00 88.94 109 LEU A CA 1
ATOM 832 C C . LEU A 1 109 ? -0.224 -4.058 6.399 1.00 88.94 109 LEU A C 1
ATOM 834 O O . LEU A 1 109 ? -1.447 -4.179 6.295 1.00 88.94 109 LEU A O 1
ATOM 838 N N . ILE A 1 110 ? 0.478 -3.126 5.759 1.00 89.94 110 ILE A N 1
ATOM 839 C CA . ILE A 1 110 ? -0.087 -2.135 4.835 1.00 89.94 110 ILE A CA 1
ATOM 840 C C . ILE A 1 110 ? 0.799 -2.015 3.591 1.00 89.94 110 ILE A C 1
ATOM 842 O O . ILE A 1 110 ? 1.991 -2.345 3.646 1.00 89.94 110 ILE A O 1
ATOM 846 N N . GLY A 1 111 ? 0.231 -1.511 2.497 1.00 87.25 111 GLY A N 1
ATOM 847 C CA . GLY A 1 111 ? 0.941 -1.266 1.239 1.00 87.25 111 GLY A CA 1
ATOM 848 C C . GLY A 1 111 ? 1.625 -2.503 0.657 1.00 87.25 111 GLY A C 1
ATOM 849 O O . GLY A 1 111 ? 1.150 -3.618 0.846 1.00 87.25 111 GLY A O 1
ATOM 850 N N . ASP A 1 112 ? 2.782 -2.325 0.013 1.00 83.88 112 ASP A N 1
ATOM 851 C CA . ASP A 1 112 ? 3.504 -3.391 -0.706 1.00 83.88 112 ASP A CA 1
ATOM 852 C C . ASP A 1 112 ? 3.798 -4.648 0.132 1.00 83.88 112 ASP A C 1
ATOM 854 O O . ASP A 1 112 ? 3.979 -5.740 -0.409 1.00 83.88 112 ASP A O 1
ATOM 858 N N . VAL A 1 113 ? 3.877 -4.527 1.461 1.00 82.44 113 VAL A N 1
ATOM 859 C CA . VAL A 1 113 ? 4.069 -5.697 2.330 1.00 82.44 113 VAL A CA 1
ATOM 860 C C . VAL A 1 113 ? 2.802 -6.554 2.391 1.00 82.44 113 VAL A C 1
ATOM 862 O O . VAL A 1 113 ? 2.914 -7.774 2.483 1.00 82.44 113 VAL A O 1
ATOM 865 N N . ALA A 1 114 ? 1.625 -5.931 2.337 1.00 84.12 114 ALA A N 1
ATOM 866 C CA . ALA A 1 114 ? 0.321 -6.583 2.366 1.00 84.12 114 ALA A CA 1
ATOM 867 C C . ALA A 1 114 ? -0.182 -6.973 0.965 1.00 84.12 114 ALA A C 1
ATOM 869 O O . ALA A 1 114 ? -0.688 -8.077 0.781 1.00 84.12 114 ALA A O 1
ATOM 870 N N . HIS A 1 115 ? -0.005 -6.091 -0.018 1.00 80.06 115 HIS A N 1
ATOM 871 C CA . HIS A 1 115 ? -0.485 -6.240 -1.391 1.00 80.06 115 HIS A CA 1
ATOM 872 C C . HIS A 1 115 ? 0.505 -5.587 -2.357 1.00 80.06 115 HIS A C 1
ATOM 874 O O . HIS A 1 115 ? 0.413 -4.422 -2.711 1.00 80.06 115 HIS A O 1
ATOM 880 N N . ALA A 1 116 ? 1.510 -6.338 -2.794 1.00 72.31 116 ALA A N 1
ATOM 881 C CA . ALA A 1 116 ? 2.515 -5.840 -3.734 1.00 72.31 116 ALA A CA 1
ATOM 882 C C . ALA A 1 116 ? 1.959 -5.696 -5.167 1.00 72.31 116 ALA A C 1
ATOM 884 O O . ALA A 1 116 ? 2.456 -6.332 -6.095 1.00 72.31 116 ALA A O 1
ATOM 885 N N . THR A 1 117 ? 0.923 -4.877 -5.348 1.00 60.31 117 THR A N 1
ATOM 886 C CA . THR A 1 117 ? 0.285 -4.574 -6.628 1.00 60.31 117 THR A CA 1
ATOM 887 C C . THR A 1 117 ? -0.223 -3.148 -6.673 1.00 60.31 117 THR A C 1
ATOM 889 O O . THR A 1 117 ? -0.859 -2.679 -5.742 1.00 60.31 117 THR A O 1
ATOM 892 N N . GLN A 1 118 ? 0.006 -2.488 -7.810 1.00 56.91 118 GLN A N 1
ATOM 893 C CA . GLN A 1 118 ? -0.662 -1.239 -8.193 1.00 56.91 118 GLN A CA 1
ATOM 894 C C . GLN A 1 118 ? -0.611 -0.118 -7.127 1.00 56.91 118 GLN A C 1
ATOM 896 O O . GLN A 1 118 ? -1.625 0.392 -6.668 1.00 56.91 118 GLN A O 1
ATOM 901 N N . GLY A 1 119 ? 0.603 0.372 -6.856 1.00 61.44 119 GLY A N 1
ATOM 902 C CA . GLY A 1 119 ? 0.859 1.799 -6.632 1.00 61.44 119 GLY A CA 1
ATOM 903 C C . GLY A 1 119 ? 0.575 2.383 -5.243 1.00 61.44 119 GLY A C 1
ATOM 904 O O . GLY A 1 119 ? -0.176 1.873 -4.420 1.00 61.44 119 GLY A O 1
ATOM 905 N N . ALA A 1 120 ? 1.174 3.553 -5.008 1.00 70.75 120 ALA A N 1
ATOM 906 C CA . ALA A 1 120 ? 1.080 4.302 -3.756 1.00 70.75 120 ALA A CA 1
ATOM 907 C C . ALA A 1 120 ? -0.363 4.646 -3.320 1.00 70.75 120 ALA A C 1
ATOM 909 O O . ALA A 1 120 ? -0.586 4.909 -2.142 1.00 70.75 120 ALA A O 1
ATOM 910 N N . ALA A 1 121 ? -1.337 4.634 -4.238 1.00 80.00 121 ALA A N 1
ATOM 911 C CA . ALA A 1 121 ? -2.727 4.987 -3.955 1.00 80.00 121 ALA A CA 1
ATOM 912 C C . ALA A 1 121 ? -3.412 4.002 -2.989 1.00 80.00 121 ALA A C 1
ATOM 914 O O . ALA A 1 121 ? -3.990 4.435 -1.995 1.00 80.00 121 ALA A O 1
ATOM 915 N N . ILE A 1 122 ? -3.289 2.688 -3.217 1.00 84.00 122 ILE A N 1
ATOM 916 C CA . ILE A 1 122 ? -3.905 1.670 -2.346 1.00 84.00 122 ILE A CA 1
ATOM 917 C C . ILE A 1 122 ? -3.263 1.697 -0.949 1.00 84.00 122 ILE A C 1
ATOM 919 O O . ILE A 1 122 ? -3.963 1.604 0.057 1.00 84.00 122 ILE A O 1
ATOM 923 N N . SER A 1 123 ? -1.950 1.936 -0.873 1.00 87.00 123 SER A N 1
ATOM 924 C CA . SER A 1 123 ? -1.229 2.129 0.395 1.00 87.00 123 SER A CA 1
ATOM 925 C C . SER A 1 123 ? -1.728 3.343 1.193 1.00 87.00 123 SER A C 1
ATOM 927 O O . SER A 1 123 ? -1.764 3.308 2.423 1.00 87.00 123 SER A O 1
ATOM 929 N N . ILE A 1 124 ? -2.119 4.428 0.515 1.00 88.94 124 ILE A N 1
ATOM 930 C CA . ILE A 1 124 ? -2.700 5.614 1.166 1.00 88.94 124 ILE A CA 1
ATOM 931 C C . ILE A 1 124 ? -4.089 5.293 1.727 1.00 88.94 124 ILE A C 1
ATOM 933 O O . ILE A 1 124 ? -4.391 5.683 2.856 1.00 88.94 124 ILE A O 1
ATOM 937 N N . GLU A 1 125 ? -4.916 4.560 0.979 1.00 91.12 125 GLU A N 1
ATOM 938 C CA . GLU A 1 125 ? -6.229 4.110 1.456 1.00 91.12 125 GLU A CA 1
ATOM 939 C C . GLU A 1 125 ? -6.109 3.247 2.725 1.00 91.12 125 GLU A C 1
ATOM 941 O O . GLU A 1 125 ? -6.904 3.416 3.654 1.00 91.12 125 GLU A O 1
ATOM 946 N N . ASP A 1 126 ? -5.098 2.372 2.815 1.00 93.06 126 ASP A N 1
ATOM 947 C CA . ASP A 1 126 ? -4.833 1.588 4.029 1.00 93.06 126 ASP A CA 1
ATOM 948 C C . ASP A 1 126 ? -4.541 2.486 5.232 1.00 93.06 126 ASP A C 1
ATOM 950 O O . ASP A 1 126 ? -5.138 2.322 6.299 1.00 93.06 126 ASP A O 1
ATOM 954 N N . ALA A 1 127 ? -3.641 3.458 5.052 1.00 92.06 127 ALA A N 1
ATOM 955 C CA . ALA A 1 127 ? -3.237 4.377 6.109 1.00 92.06 127 ALA A CA 1
ATOM 956 C C . ALA A 1 127 ? -4.429 5.199 6.621 1.00 92.06 127 ALA A C 1
ATOM 958 O O . ALA A 1 127 ? -4.637 5.311 7.831 1.00 92.06 127 ALA A O 1
ATOM 959 N N . VAL A 1 128 ? -5.247 5.723 5.705 1.00 92.81 128 VAL A N 1
ATOM 960 C CA . VAL A 1 128 ? -6.474 6.460 6.033 1.00 92.81 128 VAL A CA 1
ATOM 961 C C . VAL A 1 128 ? -7.489 5.578 6.759 1.00 92.81 128 VAL A C 1
ATOM 963 O O . VAL A 1 128 ? -8.096 6.023 7.733 1.00 92.81 128 VAL A O 1
ATOM 966 N N . THR A 1 129 ? -7.653 4.326 6.330 1.00 95.94 129 THR A N 1
ATOM 967 C CA . THR A 1 129 ? -8.608 3.391 6.939 1.00 95.94 129 THR A CA 1
ATOM 968 C C . THR A 1 129 ? -8.213 3.075 8.377 1.00 95.94 129 THR A C 1
ATOM 970 O O . THR A 1 129 ? -9.047 3.155 9.277 1.00 95.94 129 THR A O 1
ATOM 973 N N . ILE A 1 130 ? -6.929 2.787 8.623 1.00 94.69 130 ILE A N 1
ATOM 974 C CA . ILE A 1 130 ? -6.407 2.567 9.979 1.00 94.69 130 ILE A CA 1
ATOM 975 C C . ILE A 1 130 ? -6.589 3.821 10.838 1.00 94.69 130 ILE A C 1
ATOM 977 O O . ILE A 1 130 ? -7.056 3.712 11.970 1.00 94.69 130 ILE A O 1
ATOM 981 N N . ALA A 1 131 ? -6.272 5.006 10.308 1.00 94.38 131 ALA A N 1
ATOM 982 C CA . ALA A 1 131 ? -6.434 6.263 11.037 1.00 94.38 131 ALA A CA 1
ATOM 983 C C . ALA A 1 131 ? -7.896 6.529 11.434 1.00 94.38 131 ALA A C 1
ATOM 985 O O . ALA A 1 131 ? -8.156 7.001 12.539 1.00 94.38 131 ALA A O 1
ATOM 986 N N . CYS A 1 132 ? -8.855 6.190 10.567 1.00 94.50 132 CYS A N 1
ATOM 987 C CA . CYS A 1 132 ? -10.281 6.308 10.874 1.00 94.50 132 CYS A CA 1
ATOM 988 C C . CYS A 1 132 ? -10.739 5.277 11.915 1.00 94.50 132 CYS A C 1
ATOM 990 O O . CYS A 1 132 ? -11.562 5.596 12.769 1.00 94.50 132 CYS A O 1
ATOM 992 N N . LEU A 1 133 ? -10.206 4.052 11.865 1.00 95.88 133 LEU A N 1
ATOM 993 C CA . LEU A 1 133 ? -10.573 2.971 12.785 1.00 95.88 133 LEU A CA 1
ATOM 994 C C . LEU A 1 133 ? -9.908 3.069 14.166 1.00 95.88 133 LEU A C 1
ATOM 996 O O . LEU A 1 133 ? -10.375 2.419 15.103 1.00 95.88 133 LEU A O 1
ATOM 1000 N N . LEU A 1 134 ? -8.856 3.881 14.292 1.00 94.88 134 LEU A N 1
ATOM 1001 C CA . LEU A 1 134 ? -8.121 4.159 15.527 1.00 94.88 134 LEU A CA 1
ATOM 1002 C C . LEU A 1 134 ? -8.220 5.650 15.913 1.00 94.88 134 LEU A C 1
ATOM 1004 O O . LEU A 1 134 ? -7.199 6.346 15.952 1.00 94.88 134 LEU A O 1
ATOM 1008 N N . PRO A 1 135 ? -9.424 6.181 16.204 1.00 93.94 135 PRO A N 1
ATOM 1009 C CA . PRO A 1 135 ? -9.562 7.561 16.651 1.00 93.94 135 PRO A CA 1
ATOM 1010 C C . PRO A 1 135 ? -8.825 7.801 17.978 1.00 93.94 135 PRO A C 1
ATOM 1012 O O . PRO A 1 135 ? -8.541 6.874 18.750 1.00 93.94 135 PRO A O 1
ATOM 1015 N N . ARG A 1 136 ? -8.545 9.074 18.285 1.00 90.56 136 ARG A N 1
ATOM 1016 C CA . ARG A 1 136 ? -8.004 9.462 19.598 1.00 90.56 136 ARG A CA 1
ATOM 1017 C C . ARG A 1 136 ? -8.924 8.930 20.706 1.00 90.56 136 ARG A C 1
ATOM 1019 O O . ARG A 1 136 ? -10.135 9.091 20.624 1.00 90.56 136 ARG A O 1
ATOM 1026 N N . GLY A 1 137 ? -8.335 8.317 21.731 1.00 87.94 137 GLY A N 1
ATOM 1027 C CA . GLY A 1 137 ? -9.073 7.674 22.825 1.00 87.94 137 GLY A CA 1
ATOM 1028 C C . GLY A 1 137 ? -9.278 6.166 22.660 1.00 87.94 137 GLY A C 1
ATOM 1029 O O . GLY A 1 137 ? -9.703 5.525 23.614 1.00 87.94 137 GLY A O 1
ATOM 1030 N N . THR A 1 138 ? -8.916 5.579 21.510 1.00 91.19 138 THR A N 1
ATOM 1031 C CA . THR A 1 138 ? -8.923 4.116 21.341 1.00 91.19 138 THR A CA 1
ATOM 1032 C C . THR A 1 138 ? -8.026 3.459 22.390 1.00 91.19 138 THR A C 1
ATOM 1034 O O . THR A 1 138 ? -6.832 3.758 22.474 1.00 91.19 138 THR A O 1
ATOM 1037 N N . THR A 1 139 ? -8.597 2.561 23.191 1.00 92.62 139 THR A N 1
ATOM 1038 C CA . THR A 1 139 ? -7.852 1.830 24.219 1.00 92.62 139 THR A CA 1
ATOM 1039 C C . THR A 1 139 ? -6.966 0.753 23.582 1.00 92.62 139 THR A C 1
ATOM 1041 O O . THR A 1 139 ? -7.322 0.205 22.534 1.00 92.62 139 THR A O 1
ATOM 1044 N N . PRO A 1 140 ? -5.819 0.397 24.194 1.00 92.06 140 PRO A N 1
ATOM 1045 C CA . PRO A 1 140 ? -4.957 -0.672 23.685 1.00 92.06 140 PRO A CA 1
ATOM 1046 C C . PRO A 1 140 ? -5.688 -2.005 23.470 1.00 92.06 140 PRO A C 1
ATOM 1048 O O . PRO A 1 140 ? -5.415 -2.698 22.492 1.00 92.06 140 PRO A O 1
ATOM 1051 N N . ASP A 1 141 ? -6.654 -2.328 24.333 1.00 94.25 141 ASP A N 1
ATOM 1052 C CA . ASP A 1 141 ? -7.436 -3.569 24.264 1.00 94.25 141 ASP A CA 1
ATOM 1053 C C . ASP A 1 141 ? -8.401 -3.603 23.068 1.00 94.25 141 ASP A C 1
ATOM 1055 O O . ASP A 1 141 ? -8.725 -4.677 22.559 1.00 94.25 141 ASP A O 1
ATOM 1059 N N . ALA A 1 142 ? -8.824 -2.436 22.569 1.00 93.31 142 ALA A N 1
ATOM 1060 C CA . ALA A 1 142 ? -9.666 -2.335 21.382 1.00 93.31 142 ALA A CA 1
ATOM 1061 C C . ALA A 1 142 ? -8.864 -2.509 20.078 1.00 93.31 142 ALA A C 1
ATOM 1063 O O . ALA A 1 142 ? -9.416 -2.962 19.071 1.00 93.31 142 ALA A O 1
ATOM 1064 N N . VAL A 1 143 ? -7.558 -2.195 20.081 1.00 94.19 143 VAL A N 1
ATOM 1065 C CA . VAL A 1 143 ? -6.704 -2.162 18.875 1.00 94.19 143 VAL A CA 1
ATOM 1066 C C . VAL A 1 143 ? -6.779 -3.450 18.046 1.00 94.19 143 VAL A C 1
ATOM 1068 O O . VAL A 1 143 ? -7.008 -3.333 16.839 1.00 94.19 143 VAL A O 1
ATOM 1071 N N . PRO A 1 144 ? -6.666 -4.672 18.611 1.00 96.06 144 PRO A N 1
ATOM 1072 C CA . PRO A 1 144 ? -6.744 -5.894 17.810 1.00 96.06 144 PRO A CA 1
ATOM 1073 C C . PRO A 1 144 ? -8.036 -6.004 16.997 1.00 96.06 144 PRO A C 1
ATOM 1075 O O . PRO A 1 144 ? -8.005 -6.371 15.821 1.00 96.06 144 PRO A O 1
ATOM 1078 N N . ARG A 1 145 ? -9.174 -5.628 17.590 1.00 96.44 145 ARG A N 1
ATOM 1079 C CA . ARG A 1 145 ? -10.478 -5.671 16.920 1.00 96.44 145 ARG A CA 1
ATOM 1080 C C . ARG A 1 145 ? -10.600 -4.591 15.841 1.00 96.44 145 ARG A C 1
ATOM 1082 O O . ARG A 1 145 ? -11.180 -4.847 14.787 1.00 96.44 145 ARG A O 1
ATOM 1089 N N . ARG A 1 146 ? -10.014 -3.406 16.058 1.00 96.62 146 ARG A N 1
ATOM 1090 C CA . ARG A 1 146 ? -9.949 -2.336 15.042 1.00 96.62 146 ARG A CA 1
ATOM 1091 C C . ARG A 1 146 ? -9.087 -2.738 13.845 1.00 96.62 146 ARG A C 1
ATOM 1093 O O . ARG A 1 146 ? -9.467 -2.486 12.705 1.00 96.62 146 ARG A O 1
ATOM 1100 N N . LEU A 1 147 ? -7.964 -3.418 14.078 1.00 96.56 147 LEU A N 1
ATOM 1101 C CA . LEU A 1 147 ? -7.110 -3.913 12.996 1.00 96.56 147 LEU A CA 1
ATOM 1102 C C . LEU A 1 147 ? -7.784 -5.043 12.203 1.00 96.56 147 LEU A C 1
ATOM 1104 O O . LEU A 1 147 ? -7.693 -5.063 10.977 1.00 96.56 147 LEU A O 1
ATOM 1108 N N . GLN A 1 148 ? -8.537 -5.931 12.857 1.00 97.06 148 GLN A N 1
ATOM 1109 C CA . GLN A 1 148 ? -9.360 -6.921 12.148 1.00 97.06 148 GLN A CA 1
ATOM 1110 C C . GLN A 1 148 ? -10.404 -6.259 11.236 1.00 97.06 148 GLN A C 1
ATOM 1112 O O . GLN A 1 148 ? -10.590 -6.703 10.103 1.00 97.06 148 GLN A O 1
ATOM 1117 N N . ALA A 1 149 ? -11.032 -5.166 11.688 1.00 97.06 149 ALA A N 1
ATOM 1118 C CA . ALA A 1 149 ? -11.926 -4.373 10.846 1.00 97.06 149 ALA A CA 1
ATOM 1119 C C . ALA A 1 149 ? -11.186 -3.775 9.637 1.00 97.06 149 ALA A C 1
ATOM 1121 O O . ALA A 1 149 ? -11.657 -3.918 8.510 1.00 97.06 149 ALA A O 1
ATOM 1122 N N . TYR A 1 150 ? -9.992 -3.204 9.838 1.00 97.50 150 TYR A N 1
ATOM 1123 C CA . TYR A 1 150 ? -9.137 -2.733 8.739 1.00 97.50 150 TYR A CA 1
ATOM 1124 C C . TYR A 1 150 ? -8.911 -3.832 7.692 1.00 97.50 150 TYR A C 1
ATOM 1126 O O . TYR A 1 150 ? -9.164 -3.612 6.510 1.00 97.50 150 TYR A O 1
ATOM 1134 N N . GLN A 1 151 ? -8.514 -5.033 8.122 1.00 96.38 151 GLN A N 1
ATOM 1135 C CA . GLN A 1 151 ? -8.304 -6.155 7.210 1.00 96.38 151 GLN A CA 1
ATOM 1136 C C . GLN A 1 151 ? -9.574 -6.497 6.427 1.00 96.38 151 GLN A C 1
ATOM 1138 O O . GLN A 1 151 ? -9.499 -6.680 5.216 1.00 96.38 151 GLN A O 1
ATOM 1143 N N . SER A 1 152 ? -10.730 -6.554 7.092 1.00 96.06 152 SER A N 1
ATOM 1144 C CA . SER A 1 152 ? -12.001 -6.886 6.433 1.00 96.06 152 SER A CA 1
ATOM 1145 C C . SER A 1 152 ? -12.424 -5.867 5.371 1.00 96.06 152 SER A C 1
ATOM 1147 O O . SER A 1 152 ? -13.043 -6.241 4.384 1.00 96.06 152 SER A O 1
ATOM 1149 N N . LEU A 1 153 ? -12.057 -4.593 5.541 1.00 94.94 153 LEU A N 1
ATOM 1150 C CA . LEU A 1 153 ? -12.385 -3.527 4.591 1.00 94.94 153 LEU A CA 1
ATOM 1151 C C . LEU A 1 153 ? -11.399 -3.440 3.421 1.00 94.94 153 LEU A C 1
ATOM 1153 O O . LEU A 1 153 ? -11.741 -2.912 2.363 1.00 94.94 153 LEU A O 1
ATOM 1157 N N . ARG A 1 154 ? -10.155 -3.883 3.626 1.00 92.88 154 ARG A N 1
ATOM 1158 C CA . ARG A 1 154 ? -9.036 -3.573 2.726 1.00 92.88 154 ARG A CA 1
ATOM 1159 C C . ARG A 1 154 ? -8.484 -4.762 1.969 1.00 92.88 154 ARG A C 1
ATOM 1161 O O . ARG A 1 154 ? -8.015 -4.569 0.851 1.00 92.88 154 ARG A O 1
ATOM 1168 N N . LYS A 1 155 ? -8.555 -5.967 2.537 1.00 90.88 155 LYS A N 1
ATOM 1169 C CA . LYS A 1 155 ? -7.885 -7.150 1.987 1.00 90.88 155 LYS A CA 1
ATOM 1170 C C . LYS A 1 155 ? -8.340 -7.471 0.568 1.00 90.88 155 LYS A C 1
ATOM 1172 O O . LYS A 1 155 ? -7.509 -7.483 -0.331 1.00 90.88 155 LYS A O 1
ATOM 1177 N N . ASP A 1 156 ? -9.643 -7.605 0.349 1.00 89.19 156 ASP A N 1
ATOM 1178 C CA . ASP A 1 156 ? -10.185 -7.914 -0.981 1.00 89.19 156 ASP A CA 1
ATOM 1179 C C . ASP A 1 156 ? -9.836 -6.829 -2.006 1.00 89.19 156 ASP A C 1
ATOM 1181 O O . ASP A 1 156 ? -9.526 -7.124 -3.156 1.00 89.19 156 ASP A O 1
ATOM 1185 N N . ARG A 1 157 ? -9.828 -5.559 -1.582 1.00 86.19 157 ARG A N 1
ATOM 1186 C CA . ARG A 1 157 ? -9.517 -4.426 -2.458 1.00 86.19 157 ARG A CA 1
ATOM 1187 C C . ARG A 1 157 ? -8.033 -4.330 -2.808 1.00 86.19 157 ARG A C 1
ATOM 1189 O O . ARG A 1 157 ? -7.714 -4.052 -3.959 1.00 86.19 157 ARG A O 1
ATOM 1196 N N . GLY A 1 158 ? -7.133 -4.538 -1.849 1.00 84.69 158 GLY A N 1
ATOM 1197 C CA . GLY A 1 158 ? -5.695 -4.536 -2.125 1.00 84.69 158 GLY A CA 1
ATOM 1198 C C . GLY A 1 158 ? -5.258 -5.765 -2.918 1.00 84.69 158 GLY A C 1
ATOM 1199 O O . GLY A 1 158 ? -4.371 -5.669 -3.758 1.00 84.69 158 GLY A O 1
ATOM 1200 N N . GLU A 1 159 ? -5.918 -6.905 -2.717 1.00 84.62 159 GLU A N 1
ATOM 1201 C CA . GLU A 1 159 ? -5.610 -8.150 -3.430 1.00 84.62 159 GLU A CA 1
ATOM 1202 C C . GLU A 1 159 ? -6.338 -8.289 -4.770 1.00 84.62 159 GLU A C 1
ATOM 1204 O O . GLU A 1 159 ? -6.009 -9.182 -5.546 1.00 84.62 159 GLU A O 1
ATOM 1209 N N . PHE A 1 160 ? -7.265 -7.384 -5.091 1.00 78.38 160 PHE A N 1
ATOM 1210 C CA . PHE A 1 160 ? -8.000 -7.389 -6.357 1.00 78.38 160 PHE A CA 1
ATOM 1211 C C . PHE A 1 160 ? -7.083 -7.409 -7.591 1.00 78.38 160 PHE A C 1
ATOM 1213 O O . PHE A 1 160 ? -7.429 -7.987 -8.614 1.00 78.38 160 PHE A O 1
ATOM 1220 N N . PHE A 1 161 ? -5.903 -6.789 -7.499 1.00 66.25 161 PHE A N 1
ATOM 1221 C CA . PHE A 1 161 ? -4.931 -6.731 -8.596 1.00 66.25 161 PHE A CA 1
ATOM 1222 C C . PHE A 1 161 ? -3.919 -7.884 -8.594 1.00 66.25 161 PHE A C 1
ATOM 1224 O O . PHE A 1 161 ? -3.071 -7.944 -9.485 1.00 66.25 161 PHE A O 1
ATOM 1231 N N . LEU A 1 162 ? -3.972 -8.765 -7.590 1.00 65.06 162 LEU A N 1
ATOM 1232 C CA . LEU A 1 162 ? -3.115 -9.947 -7.477 1.00 65.06 162 LEU A CA 1
ATOM 1233 C C . LEU A 1 162 ? -3.722 -11.189 -8.128 1.00 65.06 162 LEU A C 1
ATOM 1235 O O . LEU A 1 162 ? -2.990 -12.137 -8.414 1.00 65.06 162 LEU A O 1
ATOM 1239 N N . THR A 1 163 ? -5.033 -11.200 -8.349 1.00 60.12 163 THR A N 1
ATOM 1240 C CA . THR A 1 163 ? -5.745 -12.322 -8.958 1.00 60.12 163 THR A CA 1
ATOM 1241 C C . THR A 1 163 ? -5.727 -12.229 -10.485 1.00 60.12 163 THR A C 1
ATOM 1243 O O . THR A 1 163 ? -5.882 -11.161 -11.076 1.00 60.12 163 THR A O 1
ATOM 1246 N N . ASP A 1 164 ? -5.491 -13.370 -11.136 1.00 49.69 164 ASP A N 1
ATOM 1247 C CA . ASP A 1 164 ? -5.395 -13.482 -12.592 1.00 49.69 164 ASP A CA 1
ATOM 1248 C C . ASP A 1 164 ? -6.765 -13.175 -13.250 1.00 49.69 164 ASP A C 1
ATOM 1250 O O . ASP A 1 164 ? -7.783 -13.761 -12.855 1.00 49.69 164 ASP A O 1
ATOM 1254 N N . PRO A 1 165 ? -6.835 -12.298 -14.273 1.00 46.56 165 PRO A N 1
ATOM 1255 C CA . PRO A 1 165 ? -8.035 -12.112 -15.093 1.00 46.56 165 PRO A CA 1
ATOM 1256 C C . PRO A 1 165 ? -8.620 -13.422 -15.655 1.00 46.56 165 PRO A C 1
ATOM 1258 O O . PRO A 1 165 ? -9.824 -13.503 -15.910 1.00 46.56 165 PRO A O 1
ATOM 1261 N N . GLY A 1 166 ? -7.787 -14.457 -15.836 1.00 42.56 166 GLY A N 1
ATOM 1262 C CA . GLY A 1 166 ? -8.202 -15.776 -16.321 1.00 42.56 166 GLY A CA 1
ATOM 1263 C C . GLY A 1 166 ? -9.134 -16.550 -15.378 1.00 42.56 166 GLY A C 1
ATOM 1264 O O . GLY A 1 166 ? -9.984 -17.298 -15.858 1.00 42.56 166 GLY A O 1
ATOM 1265 N N . GLU A 1 167 ? -9.040 -16.344 -14.060 1.00 43.28 167 GLU A N 1
ATOM 1266 C CA . GLU A 1 167 ? -9.909 -17.008 -13.068 1.00 43.28 167 GLU A CA 1
ATOM 1267 C C . GLU A 1 167 ? -11.211 -16.240 -12.809 1.00 43.28 167 GLU A C 1
ATOM 1269 O O . GLU A 1 167 ? -12.225 -16.827 -12.436 1.00 43.28 167 GLU A O 1
ATOM 1274 N N . THR A 1 168 ? -11.211 -14.927 -13.046 1.00 40.78 168 THR A N 1
ATOM 1275 C CA . THR A 1 168 ? -12.389 -14.061 -12.867 1.00 40.78 168 THR A CA 1
ATOM 1276 C C . THR A 1 168 ? -13.251 -13.954 -14.129 1.00 40.78 168 THR A C 1
ATOM 1278 O O . THR A 1 168 ? -14.352 -13.407 -14.081 1.00 40.78 168 THR A O 1
ATOM 1281 N N . GLY A 1 169 ? -12.786 -14.508 -15.257 1.00 36.53 169 GLY A N 1
ATOM 1282 C CA . GLY A 1 169 ? -13.522 -14.550 -16.522 1.00 36.53 169 GLY A CA 1
ATOM 1283 C C . GLY A 1 169 ? -13.629 -13.197 -17.225 1.00 36.53 169 GLY A C 1
ATOM 1284 O O . GLY A 1 169 ? -14.453 -13.046 -18.130 1.00 36.53 169 GLY A O 1
ATOM 1285 N N . VAL A 1 170 ? -12.823 -12.205 -16.832 1.00 41.00 170 VAL A N 1
ATOM 1286 C CA . VAL A 1 170 ? -12.980 -10.842 -17.336 1.00 41.00 170 VAL A CA 1
ATOM 1287 C C . VAL A 1 170 ? -11.899 -10.490 -18.358 1.00 41.00 170 VAL A C 1
ATOM 1289 O O . VAL A 1 170 ? -10.719 -10.356 -18.045 1.00 41.00 170 VAL A O 1
ATOM 1292 N N . SER A 1 171 ? -12.311 -10.347 -19.622 1.00 37.22 171 SER A N 1
ATOM 1293 C CA . SER A 1 171 ? -11.400 -10.019 -20.724 1.00 37.22 171 SER A CA 1
ATOM 1294 C C . SER A 1 171 ? -10.878 -8.579 -20.632 1.00 37.22 171 SER A C 1
ATOM 1296 O O . SER A 1 171 ? -11.636 -7.641 -20.365 1.00 37.22 171 SER A O 1
ATOM 1298 N N . ALA A 1 172 ? -9.590 -8.40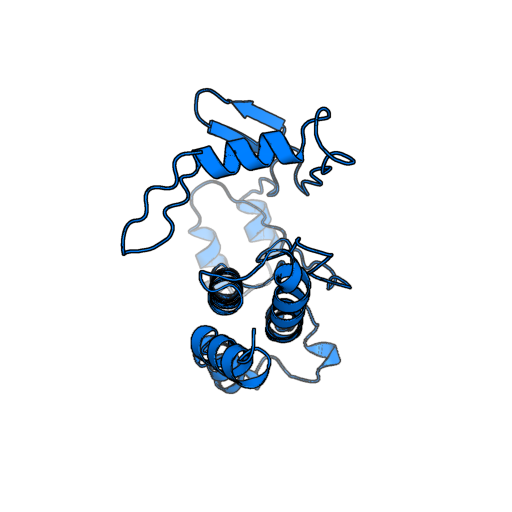0 -20.942 1.00 39.34 172 ALA A N 1
ATOM 1299 C CA . ALA A 1 172 ? -8.850 -7.137 -20.862 1.00 39.34 172 ALA A CA 1
ATOM 1300 C C . ALA A 1 172 ? -9.473 -5.950 -21.636 1.00 39.34 172 ALA A C 1
ATOM 1302 O O . ALA A 1 172 ? -9.144 -4.800 -21.359 1.00 39.34 172 ALA A O 1
ATOM 1303 N N . GLY A 1 173 ? -10.381 -6.202 -22.589 1.00 36.97 173 GLY A N 1
ATOM 1304 C CA . GLY A 1 173 ? -11.054 -5.165 -23.384 1.00 36.97 173 GLY A CA 1
ATOM 1305 C C . GLY A 1 173 ? -12.400 -4.675 -22.831 1.00 36.97 173 GLY A C 1
ATOM 1306 O O . GLY A 1 173 ? -12.840 -3.588 -23.193 1.00 36.97 173 GLY A O 1
ATOM 1307 N N . PHE A 1 174 ? -13.060 -5.437 -21.952 1.00 38.44 174 PHE A N 1
ATOM 1308 C CA . PHE A 1 174 ? -14.416 -5.128 -21.458 1.00 38.44 174 PHE A CA 1
ATOM 1309 C C . PHE A 1 174 ? -14.417 -4.276 -20.167 1.00 38.44 174 PHE A C 1
ATOM 1311 O O . PHE A 1 174 ? -15.419 -3.672 -19.802 1.00 38.44 174 PHE A O 1
ATOM 1318 N N . LEU A 1 175 ? -13.265 -4.172 -19.500 1.00 48.88 175 LEU A N 1
ATOM 1319 C CA . LEU A 1 175 ? -13.120 -3.746 -18.103 1.00 48.88 175 LEU A CA 1
ATOM 1320 C C . LEU A 1 175 ? -12.953 -2.236 -17.840 1.00 48.88 175 LEU A C 1
ATOM 1322 O O . LEU A 1 175 ? -13.030 -1.811 -16.690 1.00 48.88 175 LEU A O 1
ATOM 1326 N N . ALA A 1 176 ? -12.705 -1.400 -18.852 1.00 55.47 176 ALA A N 1
ATOM 1327 C CA . ALA A 1 176 ? -12.094 -0.084 -18.616 1.00 55.47 176 ALA A CA 1
ATOM 1328 C C . ALA A 1 176 ? -12.921 0.891 -17.747 1.00 55.47 176 ALA A C 1
ATOM 1330 O O . ALA A 1 176 ? -12.343 1.605 -16.929 1.00 55.47 176 ALA A O 1
ATOM 1331 N N . ARG A 1 177 ? -14.257 0.935 -17.885 1.00 52.22 177 ARG A N 1
ATOM 1332 C CA . ARG A 1 177 ? -15.098 1.901 -17.141 1.00 52.22 177 ARG A CA 1
ATOM 1333 C C . ARG A 1 177 ? -15.467 1.436 -15.738 1.00 52.22 177 ARG A C 1
ATOM 1335 O O . ARG A 1 177 ? -15.391 2.230 -14.807 1.00 52.22 177 ARG A O 1
ATOM 1342 N N . GLU A 1 178 ? -15.855 0.174 -15.582 1.00 55.03 178 GLU A N 1
ATOM 1343 C CA . GLU A 1 178 ? -16.197 -0.378 -14.266 1.00 55.03 178 GLU A CA 1
ATOM 1344 C C . GLU A 1 178 ? -14.946 -0.548 -13.396 1.00 55.03 178 GLU A C 1
ATOM 1346 O O . GLU A 1 178 ? -14.995 -0.215 -12.213 1.00 55.03 178 GLU A O 1
ATOM 1351 N N . MET A 1 179 ? -13.789 -0.910 -13.977 1.00 57.69 179 MET A N 1
ATOM 1352 C CA . MET A 1 179 ? -12.509 -0.823 -13.259 1.00 57.69 179 MET A CA 1
ATOM 1353 C C . MET A 1 179 ? -12.152 0.615 -12.906 1.00 57.69 179 MET A C 1
ATOM 1355 O O . MET A 1 179 ? -11.696 0.843 -11.795 1.00 57.69 179 MET A O 1
ATOM 1359 N N . GLN A 1 180 ? -12.361 1.599 -13.791 1.00 54.75 180 GLN A N 1
ATOM 1360 C CA . GLN A 1 180 ? -12.134 3.003 -13.428 1.00 54.75 180 GLN A CA 1
ATOM 1361 C C . GLN A 1 180 ? -13.018 3.437 -12.260 1.00 54.75 180 GLN A C 1
ATOM 1363 O O . GLN A 1 180 ? -12.529 4.116 -11.365 1.00 54.75 180 GLN A O 1
ATOM 1368 N N . ALA A 1 181 ? -14.290 3.038 -12.235 1.00 59.94 181 ALA A N 1
ATOM 1369 C CA . ALA A 1 181 ? -15.189 3.354 -11.130 1.00 59.94 181 ALA A CA 1
ATOM 1370 C C . ALA A 1 181 ? -14.751 2.667 -9.826 1.00 59.94 181 ALA A C 1
ATOM 1372 O O . ALA A 1 181 ? -14.716 3.312 -8.781 1.00 59.94 181 ALA A O 1
ATOM 1373 N N . LEU A 1 182 ? -14.344 1.396 -9.891 1.00 62.72 182 LEU A N 1
ATOM 1374 C CA . LEU A 1 182 ? -13.767 0.676 -8.755 1.00 62.72 182 LEU A CA 1
ATOM 1375 C C . LEU A 1 182 ? -12.466 1.329 -8.274 1.00 62.72 182 LEU A C 1
ATOM 1377 O O . LEU A 1 182 ? -12.267 1.475 -7.074 1.00 62.72 182 LEU A O 1
ATOM 1381 N N . ILE A 1 183 ? -11.586 1.756 -9.176 1.00 63.91 183 ILE A N 1
ATOM 1382 C CA . ILE A 1 183 ? -10.280 2.335 -8.837 1.00 63.91 183 ILE A CA 1
ATOM 1383 C C . ILE A 1 183 ? -10.430 3.756 -8.289 1.00 63.91 183 ILE A C 1
ATOM 1385 O O . ILE A 1 183 ? -9.870 4.063 -7.244 1.00 63.91 183 ILE A O 1
ATOM 1389 N N . VAL A 1 184 ? -11.194 4.611 -8.969 1.00 68.56 184 VAL A N 1
ATOM 1390 C CA . VAL A 1 184 ? -11.231 6.065 -8.733 1.00 68.56 184 VAL A CA 1
ATOM 1391 C C . VAL A 1 184 ? -12.397 6.487 -7.835 1.00 68.56 184 VAL A C 1
ATOM 1393 O O . VAL A 1 184 ? -12.309 7.502 -7.154 1.00 68.56 184 VAL A O 1
ATOM 1396 N N . GLY A 1 185 ? -13.497 5.731 -7.817 1.00 75.50 185 GLY A N 1
ATOM 1397 C CA . GLY A 1 185 ? -14.722 6.096 -7.098 1.00 75.50 185 GLY A CA 1
ATOM 1398 C C . GLY A 1 185 ? -14.773 5.659 -5.633 1.00 75.50 185 GLY A C 1
ATOM 1399 O O . GLY A 1 185 ? -15.779 5.900 -4.967 1.00 75.50 185 GLY A O 1
ATOM 1400 N N . HIS A 1 186 ? -13.737 4.988 -5.127 1.00 83.69 186 HIS A N 1
ATOM 1401 C CA . HIS A 1 186 ? -13.727 4.479 -3.760 1.00 83.69 186 HIS A CA 1
ATOM 1402 C C . HIS A 1 186 ? -13.328 5.558 -2.752 1.00 83.69 186 HIS A C 1
ATOM 1404 O O . HIS A 1 186 ? -12.253 6.147 -2.842 1.00 83.69 186 HIS A O 1
ATOM 1410 N N . ASP A 1 187 ? -14.172 5.755 -1.743 1.00 89.56 187 ASP A N 1
ATOM 1411 C CA . ASP A 1 187 ? -13.898 6.634 -0.611 1.00 89.56 187 ASP A CA 1
ATOM 1412 C C . ASP A 1 187 ? -13.582 5.796 0.635 1.00 89.56 187 ASP A C 1
ATOM 1414 O O . ASP A 1 187 ? -14.472 5.374 1.379 1.00 89.56 187 ASP A O 1
ATOM 1418 N N . ALA A 1 188 ? -12.290 5.542 0.852 1.00 90.44 188 ALA A N 1
ATOM 1419 C CA . ALA A 1 188 ? -11.813 4.769 1.995 1.00 90.44 188 ALA A CA 1
ATOM 1420 C C . ALA A 1 188 ? -12.126 5.446 3.344 1.00 90.44 188 ALA A C 1
ATOM 1422 O O . ALA A 1 188 ? -12.353 4.753 4.336 1.00 90.44 188 ALA A O 1
ATOM 1423 N N . VAL A 1 189 ? -12.178 6.787 3.390 1.00 91.62 189 VAL A N 1
ATOM 1424 C CA . VAL A 1 189 ? -12.509 7.541 4.611 1.00 91.62 189 VAL A CA 1
ATOM 1425 C C . VAL A 1 189 ? -13.957 7.272 4.990 1.00 91.62 189 VAL A C 1
ATOM 1427 O O . VAL A 1 189 ? -14.231 6.846 6.113 1.00 91.62 189 VAL A O 1
ATOM 1430 N N . LYS A 1 190 ? -14.879 7.490 4.047 1.00 92.75 190 LYS A N 1
ATOM 1431 C CA . LYS A 1 190 ? -16.314 7.316 4.273 1.00 92.75 190 LYS A CA 1
ATOM 1432 C C . LYS A 1 190 ? -16.633 5.891 4.713 1.00 92.75 190 LYS A C 1
ATOM 1434 O O . LYS A 1 190 ? -17.294 5.708 5.731 1.00 92.75 190 LYS A O 1
ATOM 1439 N N . VAL A 1 191 ? -16.107 4.893 4.001 1.00 94.12 191 VAL A N 1
ATOM 1440 C CA . VAL A 1 191 ? -16.321 3.476 4.333 1.00 94.12 191 VAL A CA 1
ATOM 1441 C C . VAL A 1 191 ? -15.817 3.156 5.743 1.00 94.12 191 VAL A C 1
ATOM 1443 O O . VAL A 1 191 ? -16.530 2.529 6.527 1.00 94.12 191 VAL A O 1
ATOM 1446 N N . ALA A 1 192 ? -14.615 3.615 6.104 1.00 95.12 192 ALA A N 1
ATOM 1447 C CA . ALA A 1 192 ? -14.053 3.369 7.428 1.00 95.12 192 ALA A CA 1
ATOM 1448 C C . ALA A 1 192 ? -14.847 4.067 8.546 1.00 95.12 192 ALA A C 1
ATOM 1450 O O . ALA A 1 192 ? -15.065 3.475 9.602 1.00 95.12 192 ALA A O 1
ATOM 1451 N N . GLN A 1 193 ? -15.307 5.301 8.321 1.00 93.75 193 GLN A N 1
ATOM 1452 C CA . GLN A 1 193 ? -16.115 6.061 9.280 1.00 93.75 193 GLN A CA 1
ATOM 1453 C C . GLN A 1 193 ? -17.509 5.458 9.479 1.00 93.75 193 GLN A C 1
ATOM 1455 O O . GLN A 1 193 ? -17.974 5.352 10.613 1.00 93.75 193 GLN A O 1
ATOM 1460 N N . GLU A 1 194 ? -18.168 5.025 8.405 1.00 95.56 194 GLU A N 1
ATOM 1461 C CA . GLU A 1 194 ? -19.458 4.333 8.485 1.00 95.56 194 GLU A CA 1
ATOM 1462 C C . GLU A 1 194 ? -19.318 2.999 9.225 1.00 95.56 194 GLU A C 1
ATOM 1464 O O . GLU A 1 194 ? -20.129 2.684 10.099 1.00 95.56 194 GLU A O 1
ATOM 1469 N N . TYR A 1 195 ? -18.249 2.243 8.952 1.00 95.88 195 TYR A N 1
ATOM 1470 C CA . TYR A 1 195 ? -17.954 1.010 9.680 1.00 95.88 195 TYR A CA 1
ATOM 1471 C C . TYR A 1 195 ? -17.707 1.280 11.170 1.00 95.88 195 TYR A C 1
ATOM 1473 O O . TYR A 1 195 ? -18.258 0.592 12.033 1.00 95.88 195 TYR A O 1
ATOM 1481 N N . LEU A 1 196 ? -16.924 2.318 11.483 1.00 93.75 196 LEU A N 1
ATOM 1482 C CA . LEU A 1 196 ? -16.670 2.773 12.848 1.00 93.75 196 LEU A CA 1
ATOM 1483 C C . LEU A 1 196 ? -17.979 3.066 13.595 1.00 93.75 196 LEU A C 1
ATOM 1485 O O . LEU A 1 196 ? -18.205 2.533 14.681 1.00 93.75 196 LEU A O 1
ATOM 1489 N N . ALA A 1 197 ? -18.848 3.871 12.981 1.00 93.00 197 ALA A N 1
ATOM 1490 C CA . ALA A 1 197 ? -20.111 4.334 13.551 1.00 93.00 197 ALA A CA 1
ATOM 1491 C C . ALA A 1 197 ? -21.190 3.241 13.666 1.00 93.00 197 ALA A C 1
ATOM 1493 O O . ALA A 1 197 ? -22.194 3.423 14.357 1.00 93.00 197 ALA A O 1
ATOM 1494 N N . THR A 1 198 ? -21.017 2.107 12.997 1.00 94.25 198 THR A N 1
ATOM 1495 C CA . THR A 1 198 ? -21.964 0.984 13.057 1.00 94.25 198 THR A CA 1
ATOM 1496 C C . THR A 1 198 ? -21.505 -0.111 14.012 1.00 94.25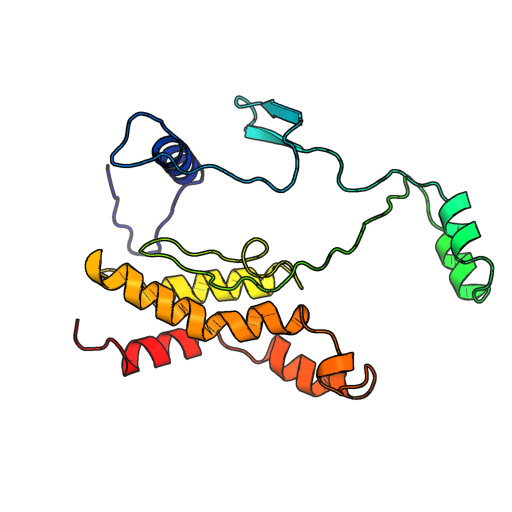 198 THR A C 1
ATOM 1498 O O . THR A 1 198 ? -22.339 -0.730 14.669 1.00 94.25 198 THR A O 1
ATOM 1501 N N . HIS A 1 199 ? -20.195 -0.333 14.139 1.00 92.88 199 HIS A N 1
ATOM 1502 C CA . HIS A 1 199 ? -19.654 -1.488 14.862 1.00 92.88 199 HIS A CA 1
ATOM 1503 C C . HIS A 1 199 ? -18.981 -1.141 16.194 1.00 92.88 199 HIS A C 1
ATOM 1505 O O . HIS A 1 199 ? -18.699 -2.057 16.969 1.00 92.88 199 HIS A O 1
ATOM 1511 N N . PHE A 1 200 ? -18.714 0.142 16.469 1.00 88.31 200 PHE A N 1
ATOM 1512 C CA . PHE A 1 200 ? -17.863 0.549 17.592 1.00 88.31 200 PHE A CA 1
ATOM 1513 C C . PHE A 1 200 ? -18.345 1.777 18.386 1.00 88.31 200 PHE A C 1
ATOM 1515 O O . PHE A 1 200 ? -17.579 2.367 19.144 1.00 88.31 200 PHE A O 1
ATOM 1522 N N . SER A 1 201 ? -19.607 2.170 18.243 1.00 68.12 201 SER A N 1
ATOM 1523 C CA . SER A 1 201 ? -20.161 3.425 18.788 1.00 68.12 201 SER A CA 1
ATOM 1524 C C . SER A 1 201 ? -20.449 3.424 20.294 1.00 68.12 201 SER A C 1
ATOM 1526 O O . SER A 1 201 ? -21.170 4.296 20.771 1.00 68.12 201 SER A O 1
ATOM 1528 N N . VAL A 1 202 ? -19.945 2.437 21.040 1.00 56.22 202 VAL A N 1
ATOM 1529 C CA . VAL A 1 202 ? -20.294 2.204 22.457 1.00 56.22 202 VAL A CA 1
ATOM 1530 C C . VAL A 1 202 ? -19.059 1.900 23.326 1.00 56.22 202 VAL A C 1
ATOM 1532 O O . VAL A 1 202 ? -19.198 1.318 24.397 1.00 56.22 202 VAL A O 1
ATOM 1535 N N . GLU A 1 203 ? -17.852 2.259 22.878 1.00 51.09 203 GLU A N 1
ATOM 1536 C CA . GLU A 1 203 ? -16.603 2.081 23.648 1.00 51.09 203 GLU A CA 1
ATOM 1537 C C . GLU A 1 203 ? -16.099 3.390 24.262 1.00 51.09 203 GLU A C 1
ATOM 1539 O O . GLU A 1 203 ? -16.099 4.417 23.544 1.00 51.09 203 GLU A O 1
#

Foldseek 3Di:
DDDDDDPDDDPDDVVNVVVVLCQQQDPPHDDHRDDDDDPWDFPDADPVVRDTRTDDQKDWDDLCRVLVVCVVPDPVVSVVSVPDDDTDIHHDDDFDDQDPFQDDQLDGHADCRRAVDDDPPLRVLLVLLLPLLQDPPDDSNCRRVSRVVSCVLRRCLSCVRRDDCVVVVDDPPPPDPVVCCSRPVDDSNVVSNVCCVPPPVPD

Organism: Mycena rosella (NCBI:txid1033263)